Protein AF-W4VCW8-F1 (afdb_monomer_lite)

Foldseek 3Di:
DDDWDKAFDAPAQWIDIPNDIDGDPDHFHQDPNDTDDDPCVVLVSQQWDWDADPLFRDIDTGRPPDDPQDAPPQWGDQLNFTGGVPQNWDKHADPPDQWFGIKTKQFLVTPDSVSSLVSVLVRCVVQADPVQSVVVSVQSVQCPDLQDWRDKDKTAGPRQRWIKIWHICPDPNSRMTMITITDHPHDDD

Radius of gyration: 20.14 Å; chains: 1; bounding box: 46×34×55 Å

InterPro domains:
  IPR012854 Copper amine oxidase-like, N-terminal [PF07833] (2-61)
  IPR036582 Copper amine oxidase-like, N-terminal domain superfamily [G3DSA:3.30.457.10] (1-48)
  IPR036582 Copper amine oxidase-like, N-terminal domain superfamily [SSF55383] (2-55)

Structure (mmCIF, N/CA/C/O backbone):
data_AF-W4VCW8-F1
#
_entry.id   AF-W4VCW8-F1
#
loop_
_atom_site.group_PDB
_atom_site.id
_atom_site.type_symbol
_atom_site.label_atom_id
_atom_site.label_alt_id
_atom_site.label_comp_id
_atom_site.label_asym_id
_atom_site.label_entity_id
_atom_site.label_seq_id
_atom_site.pdbx_PDB_ins_code
_atom_site.Cartn_x
_atom_site.Cartn_y
_atom_site.Cartn_z
_atom_site.occupancy
_atom_site.B_iso_or_equiv
_atom_site.auth_seq_id
_atom_site.auth_comp_id
_atom_site.auth_asym_id
_atom_site.auth_atom_id
_atom_site.pdbx_PDB_model_num
ATOM 1 N N . MET A 1 1 ? -8.991 -18.033 -25.885 1.00 45.88 1 MET A N 1
ATOM 2 C CA . MET A 1 1 ? -8.117 -16.951 -25.380 1.00 45.88 1 MET A CA 1
ATOM 3 C C . MET A 1 1 ? -7.011 -16.782 -26.401 1.00 45.88 1 MET A C 1
ATOM 5 O O . MET A 1 1 ? -6.513 -17.804 -26.853 1.00 45.88 1 MET A O 1
ATOM 9 N N . ASN A 1 2 ? -6.689 -15.557 -26.819 1.00 70.25 2 ASN A N 1
ATOM 10 C CA . ASN A 1 2 ? -5.566 -15.345 -27.735 1.00 70.25 2 ASN A CA 1
ATOM 11 C C . ASN A 1 2 ? -4.261 -15.425 -26.939 1.00 70.25 2 ASN A C 1
ATOM 13 O O . ASN A 1 2 ? -4.163 -14.833 -25.866 1.00 70.25 2 ASN A O 1
ATOM 17 N N . GLU A 1 3 ? -3.296 -16.179 -27.451 1.00 86.00 3 GLU A N 1
ATOM 18 C CA . GLU A 1 3 ? -1.946 -16.250 -26.901 1.00 86.00 3 GLU A CA 1
ATOM 19 C C . GLU A 1 3 ? -1.201 -14.951 -27.240 1.00 86.00 3 GLU A C 1
ATOM 21 O O . GLU A 1 3 ? -1.175 -14.533 -28.398 1.00 86.00 3 GLU A O 1
ATOM 26 N N . THR A 1 4 ? -0.639 -14.288 -26.226 1.00 92.81 4 THR A N 1
ATOM 27 C CA . THR A 1 4 ? 0.221 -13.112 -26.412 1.00 92.81 4 THR A CA 1
ATOM 28 C C . THR A 1 4 ? 1.676 -13.550 -26.326 1.00 92.81 4 THR A C 1
ATOM 30 O O . THR A 1 4 ? 2.095 -14.093 -25.304 1.00 92.81 4 THR A O 1
ATOM 33 N N . THR A 1 5 ? 2.464 -13.257 -27.358 1.00 96.25 5 THR A N 1
ATOM 34 C CA . THR A 1 5 ? 3.897 -13.571 -27.408 1.00 96.25 5 THR A CA 1
ATOM 35 C C . THR A 1 5 ? 4.712 -12.285 -27.453 1.00 96.25 5 THR A C 1
ATOM 37 O O . THR A 1 5 ? 4.583 -11.496 -28.389 1.00 96.25 5 THR A O 1
ATOM 40 N N . LEU A 1 6 ? 5.578 -12.092 -26.458 1.00 96.81 6 LEU A N 1
ATOM 41 C CA . LEU A 1 6 ? 6.569 -11.019 -26.413 1.00 96.81 6 LEU A CA 1
ATOM 42 C C . LEU A 1 6 ? 7.971 -11.621 -26.566 1.00 96.81 6 LEU A C 1
ATOM 44 O O . LEU A 1 6 ? 8.365 -12.462 -25.759 1.00 96.81 6 LEU A O 1
ATOM 48 N N . VAL A 1 7 ? 8.734 -11.160 -27.557 1.00 97.38 7 VAL A N 1
ATOM 49 C CA . VAL A 1 7 ? 10.136 -11.551 -27.774 1.00 97.38 7 VAL A CA 1
ATOM 50 C C . VAL A 1 7 ? 11.026 -10.330 -27.585 1.00 97.38 7 VAL A C 1
ATOM 52 O O . VAL A 1 7 ? 10.922 -9.356 -28.328 1.00 97.38 7 VAL A O 1
ATOM 55 N N . LEU A 1 8 ? 11.911 -10.388 -26.591 1.00 97.56 8 LEU A N 1
ATOM 56 C CA . LEU A 1 8 ? 12.930 -9.372 -26.329 1.00 97.56 8 LEU A CA 1
ATOM 57 C C . LEU A 1 8 ? 14.302 -9.921 -26.726 1.00 97.56 8 LEU A C 1
ATOM 59 O O . LEU A 1 8 ? 14.626 -11.067 -26.412 1.00 97.56 8 LEU A O 1
ATOM 63 N N . PHE A 1 9 ? 15.129 -9.095 -27.362 1.00 97.00 9 PHE A N 1
ATOM 64 C CA . PHE A 1 9 ? 16.501 -9.458 -27.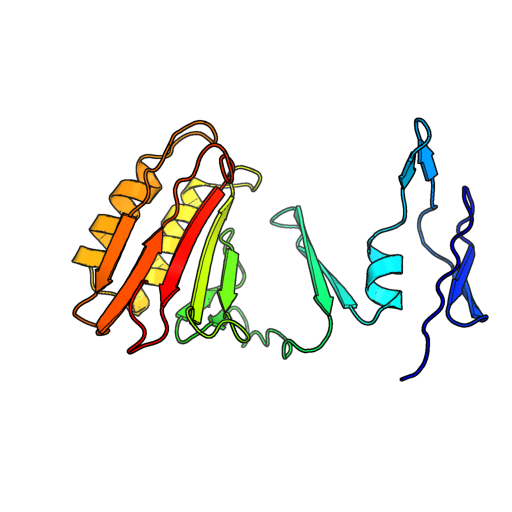709 1.00 97.00 9 PHE A CA 1
ATOM 65 C C . PHE A 1 9 ? 17.481 -8.756 -26.763 1.00 97.00 9 PHE A C 1
ATOM 67 O O . PHE A 1 9 ? 17.384 -7.550 -26.538 1.00 97.00 9 PHE A O 1
ATOM 74 N N . ILE A 1 10 ? 18.444 -9.501 -26.216 1.00 97.25 10 ILE A N 1
ATOM 75 C CA . ILE A 1 10 ? 19.492 -8.929 -25.361 1.00 97.25 10 ILE A CA 1
ATOM 76 C C . ILE A 1 10 ? 20.333 -7.932 -26.167 1.00 97.25 10 ILE A C 1
ATOM 78 O O . ILE A 1 10 ? 20.768 -8.246 -27.277 1.00 97.25 10 ILE A O 1
ATOM 82 N N . GLY A 1 11 ? 20.562 -6.742 -25.604 1.00 96.62 11 GLY A N 1
ATOM 83 C CA . GLY A 1 11 ? 21.387 -5.691 -26.209 1.00 96.62 11 GLY A CA 1
ATOM 84 C C . GLY A 1 11 ? 20.792 -5.055 -27.470 1.00 96.62 11 GLY A C 1
ATOM 85 O O . GLY A 1 11 ? 21.531 -4.521 -28.295 1.00 96.62 11 GLY A O 1
ATOM 86 N N . LYS A 1 12 ? 19.473 -5.167 -27.683 1.00 97.06 12 LYS A N 1
ATOM 87 C CA . LYS A 1 12 ? 18.774 -4.488 -28.782 1.00 97.06 12 LYS A CA 1
ATOM 88 C C . LYS A 1 12 ? 17.540 -3.768 -28.268 1.00 97.06 12 LYS A C 1
ATOM 90 O O . LYS A 1 12 ? 16.858 -4.273 -27.386 1.00 97.06 12 LYS A O 1
ATOM 95 N N . LYS A 1 13 ? 17.227 -2.631 -28.893 1.00 97.06 13 LYS A N 1
ATOM 96 C CA . LYS A 1 13 ? 15.983 -1.868 -28.687 1.00 97.06 13 LYS A CA 1
ATOM 97 C C . LYS A 1 13 ? 14.807 -2.354 -29.536 1.00 97.06 13 LYS A C 1
ATOM 99 O O . LYS A 1 13 ? 13.669 -1.969 -29.291 1.00 97.06 13 LYS A O 1
ATOM 104 N N . GLU A 1 14 ? 15.060 -3.195 -30.537 1.00 97.62 14 GLU A N 1
ATOM 105 C CA . GLU A 1 14 ? 13.992 -3.874 -31.275 1.00 97.62 14 GLU A CA 1
ATOM 106 C C . GLU A 1 14 ? 13.384 -4.981 -30.400 1.00 97.62 14 GLU A C 1
ATOM 108 O O . GLU A 1 14 ? 14.103 -5.654 -29.660 1.00 97.62 14 GLU A O 1
ATOM 113 N N . TYR A 1 15 ? 12.074 -5.186 -30.500 1.00 97.38 15 TYR A N 1
ATOM 114 C CA . TYR A 1 15 ? 11.374 -6.330 -29.917 1.00 97.38 15 TYR A CA 1
ATOM 115 C C . TYR A 1 15 ? 10.211 -6.768 -30.808 1.00 97.38 15 TYR A C 1
ATOM 117 O O . TYR A 1 15 ? 9.807 -6.028 -31.706 1.00 97.38 15 TYR A O 1
ATOM 125 N N . GLU A 1 16 ? 9.651 -7.949 -30.554 1.00 97.75 16 GLU A N 1
ATOM 126 C CA . GLU A 1 16 ? 8.468 -8.441 -31.265 1.00 97.75 16 GLU A CA 1
ATOM 127 C C . GLU A 1 16 ? 7.296 -8.645 -30.306 1.00 97.75 16 GLU A C 1
ATOM 129 O O . GLU A 1 16 ? 7.449 -9.240 -29.240 1.00 97.75 16 GLU A O 1
ATOM 134 N N . LEU A 1 17 ? 6.112 -8.171 -30.697 1.00 96.50 17 LEU A N 1
ATOM 135 C CA . LEU A 1 17 ? 4.850 -8.437 -30.010 1.00 96.50 17 LEU A CA 1
ATOM 136 C C . LEU A 1 17 ? 3.880 -9.074 -30.998 1.00 96.50 17 LEU A C 1
ATOM 138 O O . LEU A 1 17 ? 3.497 -8.438 -31.980 1.00 96.50 17 LEU A O 1
ATOM 142 N N . ASN A 1 18 ? 3.489 -10.322 -30.745 1.00 95.81 18 ASN A N 1
ATOM 143 C CA . ASN A 1 18 ? 2.634 -11.118 -31.632 1.00 95.81 18 ASN A CA 1
ATOM 144 C C . ASN A 1 18 ? 3.162 -11.133 -33.083 1.00 95.81 18 ASN A C 1
ATOM 146 O O . ASN A 1 18 ? 2.416 -10.910 -34.035 1.00 95.81 18 ASN A O 1
ATOM 150 N N . GLY A 1 19 ? 4.480 -11.317 -33.235 1.00 95.38 19 GLY A N 1
ATOM 151 C CA . GLY A 1 19 ? 5.183 -11.322 -34.524 1.00 95.38 19 GLY A CA 1
ATOM 152 C C . GLY A 1 19 ? 5.394 -9.942 -35.164 1.00 95.38 19 GLY A C 1
ATOM 153 O O . GLY A 1 19 ? 6.013 -9.852 -36.221 1.00 95.38 19 GLY A O 1
ATOM 154 N N . GLN A 1 20 ? 4.909 -8.855 -34.554 1.00 96.44 20 GLN A N 1
ATOM 155 C CA . GLN A 1 20 ? 5.124 -7.496 -35.057 1.00 96.44 20 GLN A CA 1
ATOM 156 C C . GLN A 1 20 ? 6.346 -6.850 -34.412 1.00 96.44 20 GLN A C 1
ATOM 158 O O . GLN A 1 20 ? 6.409 -6.715 -33.190 1.00 96.44 20 GLN A O 1
ATOM 163 N N . LYS A 1 21 ? 7.276 -6.375 -35.244 1.00 97.31 21 LYS A N 1
ATOM 164 C CA . LYS A 1 21 ? 8.462 -5.634 -34.805 1.00 97.31 21 LYS A CA 1
ATOM 165 C C . LYS A 1 21 ? 8.102 -4.248 -34.275 1.00 97.31 21 LYS A C 1
ATOM 167 O O . LYS A 1 21 ? 7.349 -3.504 -34.903 1.00 97.31 21 LYS A O 1
ATOM 172 N N . LYS A 1 22 ? 8.676 -3.892 -33.129 1.00 97.06 22 LYS A N 1
ATOM 173 C CA . LYS A 1 22 ? 8.491 -2.621 -32.420 1.00 97.06 22 LYS A CA 1
ATOM 174 C C . LYS A 1 22 ? 9.817 -2.146 -31.817 1.00 97.06 22 LYS A C 1
ATOM 176 O O . LYS A 1 22 ? 10.806 -2.873 -31.819 1.00 97.06 22 LYS A O 1
ATOM 181 N N . GLN A 1 23 ? 9.834 -0.911 -31.320 1.00 97.31 23 GLN A N 1
ATOM 182 C CA . GLN A 1 23 ? 11.004 -0.288 -30.694 1.00 97.31 23 GLN A CA 1
ATOM 183 C C . GLN A 1 23 ? 10.709 0.089 -29.242 1.00 97.31 23 GLN A C 1
ATOM 185 O O . GLN A 1 23 ? 9.624 0.590 -28.935 1.00 97.31 23 GLN A O 1
ATOM 190 N N . MET A 1 24 ? 11.684 -0.145 -28.368 1.00 96.31 24 MET A N 1
ATOM 191 C CA . MET A 1 24 ? 11.709 0.320 -26.983 1.00 96.31 24 MET A CA 1
ATOM 192 C C . MET A 1 24 ? 12.774 1.403 -26.777 1.00 96.31 24 MET A C 1
ATOM 194 O O . MET A 1 24 ? 13.706 1.548 -27.565 1.00 96.31 24 MET A O 1
ATOM 198 N N . ASP A 1 25 ? 12.627 2.206 -25.728 1.00 95.56 25 ASP A N 1
ATOM 199 C CA . ASP A 1 25 ? 13.564 3.283 -25.388 1.00 95.56 25 ASP A CA 1
ATOM 200 C C . ASP A 1 25 ? 14.830 2.779 -24.667 1.00 95.56 25 ASP A C 1
ATOM 202 O O . ASP A 1 25 ? 15.868 3.453 -24.676 1.00 95.56 25 ASP A O 1
ATOM 206 N N . THR A 1 26 ? 14.775 1.559 -24.137 1.00 96.00 26 THR A N 1
ATOM 207 C CA . THR A 1 26 ? 15.836 0.870 -23.397 1.00 96.00 26 THR A CA 1
ATOM 208 C C . THR A 1 26 ? 16.077 -0.543 -23.946 1.00 96.00 26 THR A C 1
ATOM 210 O O . THR A 1 26 ? 15.423 -0.962 -24.893 1.00 96.00 26 THR A O 1
ATOM 213 N N . GLU A 1 27 ? 17.031 -1.280 -23.382 1.00 96.75 27 GLU A N 1
ATOM 214 C CA . GLU A 1 27 ? 17.430 -2.617 -23.837 1.00 96.75 27 GLU A CA 1
ATOM 215 C C . GLU A 1 27 ? 17.223 -3.664 -22.742 1.00 96.75 27 GLU A C 1
ATOM 217 O O . GLU A 1 27 ? 17.303 -3.361 -21.550 1.00 96.75 27 GLU A O 1
ATOM 222 N N . ALA A 1 28 ? 16.981 -4.915 -23.139 1.00 97.06 28 ALA A N 1
ATOM 223 C CA . ALA A 1 28 ? 17.132 -6.038 -22.222 1.00 97.06 28 ALA A CA 1
ATOM 224 C C . ALA A 1 28 ? 18.627 -6.330 -22.017 1.00 97.06 28 ALA A C 1
ATOM 226 O O . ALA A 1 28 ? 19.395 -6.366 -22.981 1.00 97.06 28 ALA A O 1
ATOM 227 N N . LEU A 1 29 ? 19.041 -6.547 -20.770 1.00 97.25 29 LEU A N 1
ATOM 228 C CA . LEU A 1 29 ? 20.450 -6.656 -20.383 1.00 97.25 29 LEU A CA 1
ATOM 229 C C . LEU A 1 29 ? 20.748 -8.014 -19.753 1.00 97.25 29 LEU A C 1
ATOM 231 O O . LEU A 1 29 ? 19.908 -8.578 -19.057 1.00 97.25 29 LEU A O 1
ATOM 235 N N . LEU A 1 30 ? 21.970 -8.507 -19.942 1.00 96.88 30 LEU A N 1
ATOM 236 C CA . LEU A 1 30 ? 22.504 -9.659 -19.222 1.00 96.88 30 LEU A CA 1
ATOM 237 C C . LEU A 1 30 ? 23.579 -9.164 -18.251 1.00 96.88 30 LEU A C 1
ATOM 239 O O . LEU A 1 30 ? 24.652 -8.745 -18.678 1.00 96.88 30 LEU A O 1
ATOM 243 N N . ILE A 1 31 ? 23.287 -9.197 -16.952 1.00 94.88 31 ILE A N 1
ATOM 244 C CA . ILE A 1 31 ? 24.193 -8.732 -15.894 1.00 94.88 31 ILE A CA 1
ATOM 245 C C . ILE A 1 31 ? 24.378 -9.880 -14.910 1.00 94.88 31 ILE A C 1
ATOM 247 O O . ILE A 1 31 ? 23.398 -10.398 -14.379 1.00 94.88 31 ILE A O 1
ATOM 251 N N . GLU A 1 32 ? 25.627 -10.300 -14.696 1.00 95.44 32 GLU A N 1
ATOM 252 C CA . GLU A 1 32 ? 25.982 -11.369 -13.746 1.00 95.44 32 GLU A CA 1
ATOM 253 C C . GLU A 1 32 ? 25.158 -12.660 -13.944 1.00 95.44 32 GLU A C 1
ATOM 255 O O . GLU A 1 32 ? 24.686 -13.288 -12.998 1.00 95.44 32 GLU A O 1
ATOM 260 N N . GLY A 1 33 ? 24.926 -13.041 -15.205 1.00 95.38 33 GLY A N 1
ATOM 261 C CA . GLY A 1 33 ? 24.145 -14.233 -15.557 1.00 95.38 33 GLY A CA 1
ATOM 262 C C . GLY A 1 33 ? 22.629 -14.093 -15.368 1.00 95.38 33 GLY A C 1
ATOM 263 O O . GLY A 1 33 ? 21.900 -15.061 -15.573 1.00 95.38 33 GLY A O 1
ATOM 264 N N . ARG A 1 34 ? 22.129 -12.904 -15.011 1.00 96.31 34 ARG A N 1
ATOM 265 C CA . ARG A 1 34 ? 20.697 -12.604 -14.893 1.00 96.31 34 ARG A CA 1
ATOM 266 C C . ARG A 1 34 ? 20.235 -11.725 -16.041 1.00 96.31 34 ARG A C 1
ATOM 268 O O . ARG A 1 34 ? 20.881 -10.736 -16.382 1.00 96.31 34 ARG A O 1
ATOM 275 N N . THR A 1 35 ? 19.090 -12.078 -16.614 1.00 95.94 35 THR A N 1
ATOM 276 C CA . THR A 1 35 ? 18.445 -11.255 -17.637 1.00 95.94 35 THR A CA 1
ATOM 277 C C . THR A 1 35 ? 17.557 -10.210 -16.971 1.00 95.94 35 THR A C 1
ATOM 279 O O . THR A 1 35 ? 16.636 -10.550 -16.232 1.00 95.94 35 THR A O 1
ATOM 282 N N . PHE A 1 36 ? 17.826 -8.942 -17.254 1.00 96.44 36 PHE A N 1
ATOM 283 C CA . PHE A 1 36 ? 17.028 -7.798 -16.845 1.00 96.44 36 PHE A CA 1
ATOM 284 C C . PHE A 1 36 ? 16.192 -7.351 -18.034 1.00 96.44 36 PHE A C 1
ATOM 286 O O . PHE A 1 36 ? 16.727 -6.987 -19.081 1.00 96.44 36 PHE A O 1
ATOM 293 N N . VAL A 1 37 ? 14.874 -7.390 -17.872 1.00 96.62 37 VAL A N 1
ATOM 294 C CA . VAL A 1 37 ? 13.925 -7.015 -18.921 1.00 96.62 37 VAL A CA 1
ATOM 295 C C . VAL A 1 37 ? 13.308 -5.645 -18.629 1.00 96.62 37 VAL A C 1
ATOM 297 O O . VAL A 1 37 ? 13.046 -5.329 -17.464 1.00 96.62 37 VAL A O 1
ATOM 300 N N . PRO A 1 38 ? 13.030 -4.825 -19.655 1.00 95.81 38 PRO A N 1
ATOM 301 C CA . PRO A 1 38 ? 12.346 -3.548 -19.483 1.00 95.81 38 PRO A CA 1
ATOM 302 C C . PRO A 1 38 ? 10.920 -3.731 -18.951 1.00 95.81 38 PRO A C 1
ATOM 304 O O . PRO A 1 38 ? 9.996 -4.059 -19.696 1.00 95.81 38 PRO A O 1
ATOM 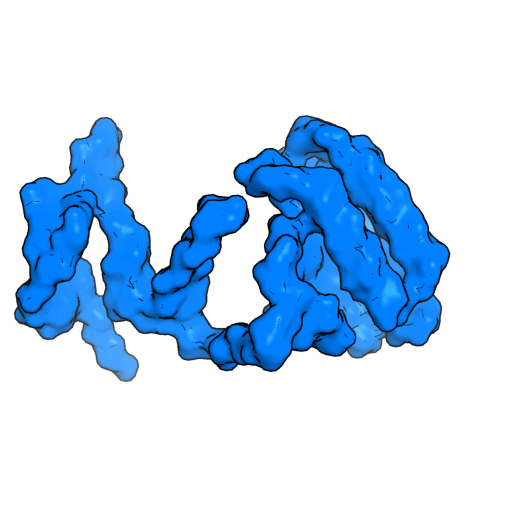307 N N . ALA A 1 39 ? 10.736 -3.500 -17.649 1.00 94.94 39 ALA A N 1
ATOM 308 C CA . ALA A 1 39 ? 9.497 -3.819 -16.937 1.00 94.94 39 ALA A CA 1
ATOM 309 C C . ALA A 1 39 ? 8.235 -3.216 -17.582 1.00 94.94 39 ALA A C 1
ATOM 311 O O . ALA A 1 39 ? 7.210 -3.890 -17.646 1.00 94.94 39 ALA A O 1
ATOM 312 N N . ARG A 1 40 ? 8.316 -1.981 -18.107 1.00 95.12 40 ARG A N 1
ATOM 313 C CA . ARG A 1 40 ? 7.193 -1.318 -18.790 1.00 95.12 40 ARG A CA 1
ATOM 314 C C . ARG A 1 40 ? 6.707 -2.114 -19.998 1.00 95.12 40 ARG A C 1
ATOM 316 O O . ARG A 1 40 ? 5.528 -2.423 -20.082 1.00 95.12 40 ARG A O 1
ATOM 323 N N . TYR A 1 41 ? 7.621 -2.458 -20.903 1.00 95.44 41 TYR A N 1
ATOM 324 C CA . TYR A 1 41 ? 7.292 -3.138 -22.156 1.00 95.44 41 TYR A CA 1
ATOM 325 C C . TYR A 1 41 ? 6.758 -4.544 -21.915 1.00 95.44 41 TYR A C 1
ATOM 327 O O . TYR A 1 41 ? 5.824 -4.965 -22.590 1.00 95.44 41 TYR A O 1
ATOM 335 N N . VAL A 1 42 ? 7.304 -5.241 -20.915 1.00 95.50 42 VAL A N 1
ATOM 336 C CA . VAL A 1 42 ? 6.756 -6.525 -20.472 1.00 95.50 42 VAL A CA 1
ATOM 337 C C . VAL A 1 42 ? 5.330 -6.338 -19.964 1.00 95.50 42 VAL A C 1
ATOM 339 O O . VAL A 1 42 ? 4.424 -7.009 -20.440 1.00 95.50 42 VAL A O 1
ATOM 342 N N . ALA A 1 43 ? 5.101 -5.405 -19.042 1.00 94.38 43 ALA A N 1
ATOM 343 C CA . ALA A 1 43 ? 3.783 -5.200 -18.456 1.00 94.38 43 ALA A CA 1
ATOM 344 C C . ALA A 1 43 ? 2.724 -4.780 -19.495 1.00 94.38 43 ALA A C 1
ATOM 346 O O . ALA A 1 43 ? 1.643 -5.368 -19.550 1.00 94.38 43 ALA A O 1
ATOM 347 N N . GLU A 1 44 ? 3.039 -3.804 -20.348 1.00 92.56 44 GLU A N 1
ATOM 348 C CA . GLU A 1 44 ? 2.125 -3.300 -21.381 1.00 92.56 44 GLU A CA 1
ATOM 349 C C . GLU A 1 44 ? 1.807 -4.353 -22.449 1.00 92.56 44 GLU A C 1
ATOM 351 O O . GLU A 1 44 ? 0.660 -4.447 -22.891 1.00 92.56 44 GLU A O 1
ATOM 356 N N . ALA A 1 45 ? 2.776 -5.202 -22.816 1.00 93.69 45 ALA A N 1
ATOM 357 C CA . ALA A 1 45 ? 2.545 -6.313 -23.739 1.00 93.69 45 ALA A CA 1
ATOM 358 C C . ALA A 1 45 ? 1.439 -7.258 -23.248 1.00 93.69 45 ALA A C 1
ATOM 360 O O . ALA A 1 45 ? 0.658 -7.758 -24.055 1.00 93.69 45 ALA A O 1
ATOM 361 N N . PHE A 1 46 ? 1.331 -7.458 -21.932 1.00 92.31 46 PHE A N 1
ATOM 362 C CA . PHE A 1 46 ? 0.327 -8.324 -21.309 1.00 92.31 46 PHE A CA 1
ATOM 363 C C . PHE A 1 46 ? -0.905 -7.562 -20.792 1.00 92.31 46 PHE A C 1
ATOM 365 O O . PHE A 1 46 ? -1.646 -8.068 -19.949 1.00 92.31 46 PHE A O 1
ATOM 372 N N . GLY A 1 47 ? -1.163 -6.361 -21.321 1.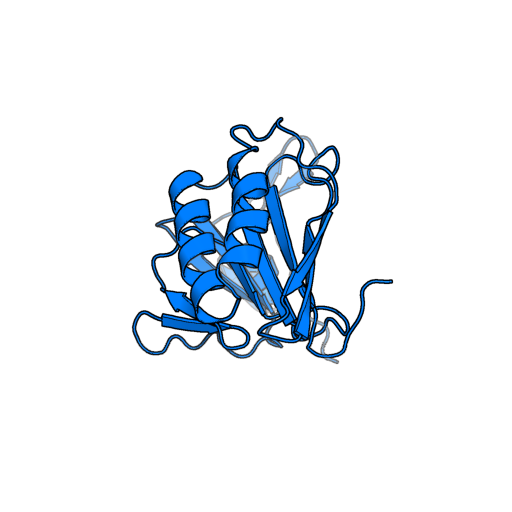00 87.69 47 GLY A N 1
ATOM 373 C CA . GLY A 1 47 ? -2.404 -5.620 -21.075 1.00 87.69 47 GLY A CA 1
ATOM 374 C C . GLY A 1 47 ? -2.421 -4.801 -19.785 1.00 87.69 47 GLY A C 1
ATOM 375 O O . GLY A 1 47 ? -3.499 -4.410 -19.329 1.00 87.69 47 GLY A O 1
ATOM 376 N N . ALA A 1 48 ? -1.256 -4.537 -19.188 1.00 90.50 48 ALA A N 1
ATOM 377 C CA . ALA A 1 48 ? -1.149 -3.564 -18.112 1.00 90.50 48 ALA A CA 1
ATOM 378 C C . ALA A 1 48 ? -1.001 -2.131 -18.643 1.00 90.50 48 ALA A C 1
ATOM 380 O O . ALA A 1 48 ? -0.444 -1.898 -19.710 1.00 90.50 48 ALA A O 1
ATOM 381 N N . THR A 1 49 ? -1.455 -1.155 -17.865 1.00 87.56 49 THR A N 1
ATOM 382 C CA . THR A 1 49 ? -1.095 0.255 -18.028 1.00 87.56 49 THR A CA 1
ATOM 383 C C . THR A 1 49 ? 0.020 0.584 -17.051 1.00 87.56 49 THR A C 1
ATOM 385 O O . THR A 1 49 ? -0.064 0.225 -15.875 1.00 87.56 49 THR A O 1
ATOM 388 N N . VAL A 1 50 ? 1.060 1.271 -17.522 1.00 87.94 50 VAL A N 1
ATOM 389 C CA . VAL A 1 50 ? 2.194 1.681 -16.690 1.00 87.94 50 VAL A CA 1
ATOM 390 C C . VAL A 1 50 ? 2.220 3.198 -16.577 1.00 87.94 50 VAL A C 1
ATOM 392 O O . VAL A 1 50 ? 2.308 3.905 -17.579 1.00 87.94 50 VAL A O 1
ATOM 395 N N . SER A 1 51 ? 2.174 3.717 -15.351 1.00 87.00 51 SER A N 1
ATOM 396 C CA . SER A 1 51 ? 2.285 5.152 -15.084 1.00 87.00 51 SER A CA 1
ATOM 397 C C . SER A 1 51 ? 3.392 5.454 -14.078 1.00 87.00 51 SER A C 1
ATOM 399 O O . SER A 1 51 ? 3.754 4.631 -13.236 1.00 87.00 51 SER A O 1
ATOM 401 N N . TRP A 1 52 ? 3.974 6.644 -14.196 1.00 83.88 52 TRP A N 1
ATOM 402 C CA . TRP A 1 52 ? 5.030 7.123 -13.312 1.00 83.88 52 TRP A CA 1
ATOM 403 C C . TRP A 1 52 ? 4.508 8.264 -12.450 1.00 83.88 52 TRP A C 1
ATOM 405 O O . TRP A 1 52 ? 3.973 9.241 -12.974 1.00 83.88 52 TRP A O 1
ATOM 415 N N . ARG A 1 53 ? 4.710 8.159 -11.135 1.00 72.81 53 ARG A N 1
ATOM 416 C CA . ARG A 1 53 ? 4.512 9.259 -10.191 1.00 72.81 53 ARG A CA 1
ATOM 417 C C . ARG A 1 53 ? 5.853 9.785 -9.731 1.00 72.81 53 ARG A C 1
ATOM 419 O O . ARG A 1 53 ? 6.509 9.182 -8.878 1.00 72.81 53 ARG A O 1
ATOM 426 N N . ALA A 1 54 ? 6.256 10.902 -10.327 1.00 73.12 54 ALA A N 1
ATOM 427 C CA . ALA A 1 54 ? 7.551 11.525 -10.094 1.00 73.12 54 ALA A CA 1
ATOM 428 C C . ALA A 1 54 ? 7.705 12.005 -8.652 1.00 73.12 54 ALA A C 1
ATOM 430 O O . ALA A 1 54 ? 8.788 11.892 -8.077 1.00 73.12 54 ALA A O 1
ATOM 431 N N . GLU A 1 55 ? 6.612 12.476 -8.051 1.00 60.94 55 GLU A N 1
ATOM 432 C CA . GLU A 1 55 ? 6.591 13.038 -6.707 1.00 60.94 55 GLU A CA 1
ATOM 433 C C . GLU A 1 55 ? 7.088 11.994 -5.710 1.00 60.94 55 GLU A C 1
ATOM 435 O O . GLU A 1 55 ? 8.004 12.262 -4.935 1.00 60.94 55 GLU A O 1
ATOM 440 N N . ILE A 1 56 ? 6.531 10.788 -5.774 1.00 64.88 56 ILE A N 1
ATOM 441 C CA . ILE A 1 56 ? 6.820 9.671 -4.864 1.00 64.88 56 ILE A CA 1
ATOM 442 C C . ILE A 1 56 ? 7.760 8.629 -5.466 1.00 64.88 56 ILE A C 1
ATOM 444 O O . ILE A 1 56 ? 7.916 7.544 -4.908 1.00 64.88 56 ILE A O 1
ATOM 448 N N . ARG A 1 57 ? 8.364 8.934 -6.618 1.00 74.38 57 ARG A N 1
ATOM 449 C CA . ARG A 1 57 ? 9.260 8.044 -7.366 1.00 74.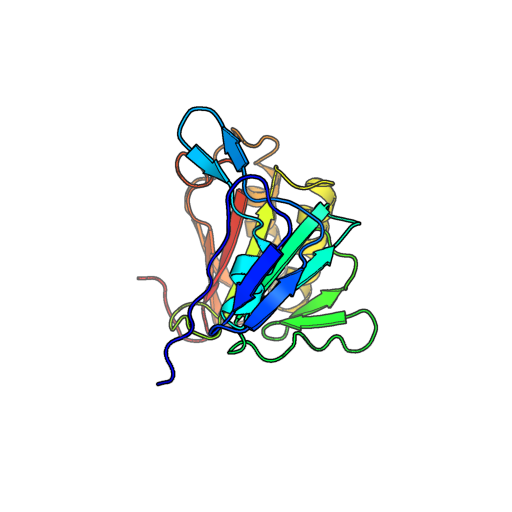38 57 ARG A CA 1
ATOM 450 C C . ARG A 1 57 ? 8.718 6.615 -7.505 1.00 74.38 57 ARG A C 1
ATOM 452 O O . ARG A 1 57 ? 9.439 5.644 -7.290 1.00 74.38 57 ARG A O 1
ATOM 459 N N . THR A 1 58 ? 7.431 6.489 -7.824 1.00 75.12 58 THR A N 1
ATOM 460 C CA . THR A 1 58 ? 6.724 5.201 -7.855 1.00 75.12 58 THR A CA 1
ATOM 461 C C . THR A 1 58 ? 6.202 4.902 -9.255 1.00 75.12 58 THR A C 1
ATOM 463 O O . THR A 1 58 ? 5.550 5.739 -9.879 1.00 75.12 58 THR A O 1
ATOM 466 N N . VAL A 1 59 ? 6.468 3.685 -9.732 1.00 84.25 59 VAL A N 1
ATOM 467 C CA . VAL A 1 59 ? 5.843 3.123 -10.934 1.00 84.25 59 VAL A CA 1
ATOM 468 C C . VAL A 1 59 ? 4.571 2.388 -10.516 1.00 84.25 59 VAL A C 1
ATOM 470 O O . VAL A 1 59 ? 4.615 1.542 -9.625 1.00 84.25 59 VAL A O 1
ATOM 473 N N . TYR A 1 60 ? 3.455 2.698 -11.167 1.00 80.75 60 TYR A N 1
ATOM 474 C CA . TYR A 1 60 ? 2.196 1.968 -11.044 1.00 80.75 60 TYR A CA 1
ATOM 475 C C . TYR A 1 60 ? 2.014 1.096 -12.281 1.00 80.75 60 TYR A C 1
ATOM 477 O O . TYR A 1 60 ? 2.189 1.581 -13.397 1.00 80.75 60 TYR A O 1
ATOM 485 N N . ILE A 1 61 ? 1.683 -0.178 -12.076 1.00 88.75 61 ILE A N 1
ATOM 486 C CA . ILE A 1 61 ? 1.413 -1.153 -13.135 1.00 88.75 61 ILE A CA 1
ATOM 487 C C . ILE A 1 61 ? 0.040 -1.764 -12.857 1.00 88.75 61 ILE A C 1
ATOM 489 O O . ILE A 1 61 ? -0.158 -2.359 -11.800 1.00 88.75 61 ILE A O 1
ATOM 493 N N . GLU A 1 62 ? -0.898 -1.614 -13.789 1.00 82.44 62 GLU A N 1
ATOM 494 C CA . GLU A 1 62 ? -2.308 -1.968 -13.589 1.00 82.44 62 GLU A CA 1
ATOM 495 C C . GLU A 1 62 ? -2.831 -2.807 -14.760 1.00 82.44 62 GLU A C 1
ATOM 497 O O . GLU A 1 62 ? -2.978 -2.293 -15.865 1.00 82.44 62 GLU A O 1
ATOM 502 N N . THR A 1 63 ? -3.130 -4.092 -14.554 1.00 78.69 63 THR A N 1
ATOM 503 C CA . THR A 1 63 ? -3.829 -4.924 -15.549 1.00 78.69 63 THR A CA 1
ATOM 504 C C . THR A 1 63 ? -5.321 -4.618 -15.494 1.00 78.69 63 THR A C 1
ATOM 506 O O . THR A 1 63 ? -5.916 -4.591 -14.417 1.00 78.69 63 THR A O 1
ATOM 509 N N . VAL A 1 64 ? -5.955 -4.331 -16.634 1.00 63.62 64 VAL A N 1
ATOM 510 C CA . VAL A 1 64 ? -7.358 -3.885 -16.645 1.00 63.62 64 VAL A CA 1
ATOM 511 C C . VAL A 1 64 ? -8.311 -5.031 -16.259 1.00 63.62 64 VAL A C 1
ATOM 513 O O . VAL A 1 64 ? -8.842 -5.744 -17.103 1.00 63.62 64 VAL A O 1
ATOM 516 N N . LYS A 1 65 ? -8.538 -5.176 -14.952 1.00 53.72 65 LYS A N 1
ATOM 517 C CA . LYS A 1 65 ? -9.818 -5.501 -14.287 1.00 53.72 65 LYS A CA 1
ATOM 518 C C . LYS A 1 65 ? -10.091 -4.578 -13.093 1.00 53.72 65 LYS A C 1
ATOM 520 O O . LYS A 1 65 ? -11.124 -4.671 -12.436 1.00 53.72 65 LYS A O 1
ATOM 525 N N . THR A 1 66 ? -9.205 -3.628 -12.844 1.00 44.62 66 THR A N 1
ATOM 526 C CA . THR A 1 66 ? -9.451 -2.464 -12.006 1.00 44.62 66 THR A CA 1
ATOM 527 C C . THR A 1 66 ? -10.021 -1.388 -12.916 1.00 44.62 66 THR A C 1
ATOM 529 O O . THR A 1 66 ? -9.368 -0.953 -13.861 1.00 44.62 66 THR A O 1
ATOM 532 N N . GLY A 1 67 ? -11.271 -0.980 -12.679 1.00 46.56 67 GLY A N 1
ATOM 533 C CA . GLY A 1 67 ? -11.779 0.250 -13.286 1.00 46.56 67 GLY A CA 1
ATOM 534 C C . GLY A 1 67 ? -10.760 1.355 -13.028 1.00 46.56 67 GLY A C 1
ATOM 535 O O . GLY A 1 67 ? -10.198 1.385 -11.929 1.00 46.56 67 GLY A O 1
ATOM 536 N N . LYS A 1 68 ? -10.485 2.182 -14.046 1.00 44.69 68 LYS A N 1
ATOM 537 C CA . LYS A 1 68 ? -9.629 3.366 -13.930 1.00 44.69 68 LYS A CA 1
ATOM 538 C C . LYS A 1 68 ? -9.853 3.984 -12.553 1.00 44.69 68 LYS A C 1
ATOM 540 O O . LYS A 1 68 ? -11.002 4.153 -12.143 1.00 44.69 68 LYS A O 1
ATOM 545 N N . VAL A 1 69 ? -8.780 4.267 -11.821 1.00 53.44 69 VAL A N 1
ATOM 546 C CA . VAL A 1 69 ? -8.897 5.122 -10.644 1.00 53.44 69 VAL A CA 1
ATOM 547 C C . VAL A 1 69 ? -9.253 6.504 -11.182 1.00 53.44 69 VAL A C 1
ATOM 549 O O . VAL A 1 69 ? -8.381 7.289 -11.545 1.00 53.44 69 VAL A O 1
ATOM 552 N N . GLU A 1 70 ? -10.547 6.736 -11.367 1.00 50.34 70 GLU A N 1
ATOM 553 C CA . GLU A 1 70 ? -11.079 8.007 -11.818 1.00 50.34 70 GLU A CA 1
ATOM 554 C C . GLU A 1 70 ? -10.924 8.972 -10.653 1.00 50.34 70 GLU A C 1
ATOM 556 O O . GLU A 1 70 ? -11.519 8.811 -9.588 1.00 50.34 70 GLU A O 1
ATOM 561 N N . TYR A 1 71 ? -10.014 9.920 -10.837 1.00 53.16 71 TYR A N 1
ATOM 562 C CA . TYR A 1 71 ? -9.918 11.069 -9.965 1.00 53.16 71 TYR A CA 1
ATOM 563 C C . TYR A 1 71 ? -10.997 12.058 -10.400 1.00 53.16 71 TYR A C 1
ATOM 565 O O . TYR A 1 71 ? -11.043 12.433 -11.574 1.00 53.16 71 TYR A O 1
ATOM 573 N N . ASP A 1 72 ? -11.833 12.486 -9.461 1.00 61.03 72 ASP A N 1
ATOM 574 C CA . ASP A 1 72 ? -12.672 13.666 -9.634 1.00 61.03 72 ASP A CA 1
ATOM 575 C C . ASP A 1 72 ? -11.841 14.883 -9.204 1.00 61.03 72 ASP A C 1
ATOM 577 O O . ASP A 1 72 ? -11.670 15.176 -8.015 1.00 61.03 72 ASP A O 1
ATOM 581 N N . GLY A 1 73 ? -11.178 15.503 -10.183 1.00 78.06 73 GLY A N 1
ATOM 582 C CA . GLY A 1 73 ? -10.208 16.571 -9.949 1.00 78.06 73 GLY A CA 1
ATOM 583 C C . GLY A 1 73 ? -8.991 16.106 -9.137 1.00 78.06 73 GLY A C 1
ATOM 584 O O . GLY A 1 73 ? -8.180 15.302 -9.607 1.00 78.06 73 GLY A O 1
ATOM 585 N N . ASP A 1 74 ? -8.851 16.637 -7.920 1.00 84.69 74 ASP A N 1
ATOM 586 C CA . ASP A 1 74 ? -7.706 16.404 -7.027 1.00 84.69 74 ASP A CA 1
ATOM 587 C C . ASP A 1 74 ? -7.937 15.292 -5.996 1.00 84.69 74 ASP A C 1
ATOM 589 O O . ASP A 1 74 ? -7.087 15.052 -5.137 1.00 84.69 74 ASP A O 1
ATOM 593 N N . THR A 1 75 ? -9.059 14.575 -6.073 1.00 86.75 75 THR A N 1
ATOM 594 C CA . THR A 1 75 ? -9.378 13.487 -5.141 1.00 86.75 75 THR A CA 1
ATOM 595 C C . THR A 1 75 ? -9.881 12.247 -5.864 1.00 86.75 75 THR A C 1
ATOM 597 O O . THR A 1 75 ? -10.233 12.283 -7.039 1.00 86.75 75 THR A O 1
ATOM 600 N N . ARG A 1 76 ? -9.887 11.123 -5.156 1.00 88.19 76 ARG A N 1
ATOM 601 C CA . ARG A 1 76 ? -10.555 9.887 -5.565 1.00 88.19 76 ARG A CA 1
ATOM 602 C C . ARG A 1 76 ? -11.241 9.262 -4.360 1.00 88.19 76 ARG A C 1
ATOM 604 O O . ARG A 1 76 ? -10.757 9.405 -3.238 1.00 88.19 76 ARG A O 1
ATOM 611 N N . GLU A 1 77 ? -12.303 8.508 -4.595 1.00 89.94 77 GLU A N 1
ATOM 612 C CA . GLU A 1 77 ? -12.939 7.717 -3.546 1.00 89.94 77 GLU A CA 1
ATOM 613 C C . GLU A 1 77 ? -12.365 6.291 -3.507 1.00 89.94 77 GLU A C 1
ATOM 615 O O . GLU A 1 77 ? -12.174 5.642 -4.539 1.00 89.94 77 GLU A O 1
ATOM 620 N N . VAL A 1 78 ? -12.088 5.779 -2.307 1.00 89.81 78 VAL A N 1
ATOM 621 C CA . VAL A 1 78 ? -11.655 4.398 -2.074 1.00 89.81 78 VAL A CA 1
ATOM 622 C C . VAL A 1 78 ? -12.449 3.815 -0.918 1.00 89.81 78 VAL A C 1
ATOM 624 O O . VAL A 1 78 ? -12.188 4.146 0.233 1.00 89.81 78 VAL A O 1
ATOM 627 N N . ALA A 1 79 ? -13.413 2.940 -1.220 1.00 90.25 79 ALA A N 1
ATOM 628 C CA . ALA A 1 79 ? -14.312 2.361 -0.220 1.00 90.25 79 ALA A CA 1
ATOM 629 C C . ALA A 1 79 ? -14.908 3.451 0.699 1.00 90.25 79 ALA A C 1
ATOM 631 O O . ALA A 1 79 ? -14.761 3.381 1.911 1.00 90.25 79 ALA A O 1
ATOM 632 N N . GLY A 1 80 ? -15.486 4.524 0.152 1.00 89.94 80 GLY A N 1
ATOM 633 C CA . GLY A 1 80 ? -16.038 5.625 0.950 1.00 89.94 80 GLY A CA 1
ATOM 634 C C . GLY A 1 80 ? -15.022 6.554 1.632 1.00 89.94 80 GLY A C 1
ATOM 635 O O . GLY A 1 80 ? -15.441 7.490 2.308 1.00 89.94 80 GLY A O 1
ATOM 636 N N . PHE A 1 81 ? -13.711 6.332 1.494 1.00 94.00 81 PHE A N 1
ATOM 637 C CA . PHE A 1 81 ? -12.690 7.301 1.906 1.00 94.00 81 PHE A CA 1
ATOM 638 C C . PHE A 1 81 ? -12.361 8.255 0.763 1.00 94.00 81 PHE A C 1
ATOM 640 O O . PHE A 1 81 ? -12.095 7.809 -0.353 1.00 94.00 81 PHE A O 1
ATOM 647 N N . ILE A 1 82 ? -12.289 9.552 1.054 1.00 92.81 82 ILE A N 1
ATOM 648 C CA . ILE A 1 82 ? -11.813 10.561 0.110 1.00 92.81 82 ILE A CA 1
ATOM 649 C C . ILE A 1 82 ? -10.298 10.667 0.237 1.00 92.81 82 ILE A C 1
ATOM 651 O O . ILE A 1 82 ? -9.757 11.061 1.274 1.00 92.81 82 ILE A O 1
ATOM 655 N N . VAL A 1 83 ? -9.612 10.301 -0.840 1.00 91.69 83 VAL A N 1
ATOM 656 C CA . VAL A 1 83 ? -8.158 10.220 -0.922 1.00 91.69 83 VAL A CA 1
ATOM 657 C C . VAL A 1 83 ? -7.639 11.322 -1.850 1.00 91.69 83 VAL A C 1
ATOM 659 O O . VAL A 1 83 ? -7.879 11.252 -3.060 1.00 91.69 83 VAL A O 1
ATOM 662 N N . PRO A 1 84 ? -6.907 12.322 -1.326 1.00 88.50 84 PRO A N 1
ATOM 663 C CA . PRO A 1 84 ? -6.285 13.351 -2.150 1.00 88.50 84 PRO A CA 1
ATOM 664 C C . PRO A 1 84 ? -5.228 12.783 -3.104 1.00 88.50 84 PRO A C 1
ATOM 666 O O . PRO A 1 84 ? -4.622 11.733 -2.871 1.00 88.50 84 PRO A O 1
ATOM 669 N N . LYS A 1 85 ? -4.994 13.483 -4.210 1.00 81.38 85 LYS A N 1
ATOM 670 C CA . LYS A 1 85 ? -4.031 13.095 -5.245 1.00 81.38 85 LYS A CA 1
ATOM 671 C C . LYS A 1 85 ? -2.576 13.297 -4.815 1.00 81.38 85 LYS A C 1
ATOM 673 O O . LYS A 1 85 ? -1.708 12.603 -5.351 1.00 81.38 85 LYS A O 1
ATOM 678 N N . ASP A 1 86 ? -2.326 14.210 -3.880 1.00 81.56 86 ASP A N 1
ATOM 679 C CA . ASP A 1 86 ? -1.018 14.638 -3.365 1.00 81.56 86 ASP A CA 1
ATOM 680 C C . ASP A 1 86 ? -0.599 13.927 -2.058 1.00 81.56 86 ASP A C 1
ATOM 682 O O . ASP A 1 86 ? 0.284 14.393 -1.327 1.00 81.56 86 ASP A O 1
ATOM 686 N N . ILE A 1 87 ? -1.204 12.776 -1.746 1.00 85.00 87 ILE A N 1
ATOM 687 C CA . ILE A 1 87 ? -0.784 11.960 -0.601 1.00 85.00 87 ILE A CA 1
ATOM 688 C C . ILE A 1 87 ? 0.453 11.117 -0.925 1.00 85.00 87 ILE A C 1
ATOM 690 O O . ILE A 1 87 ? 0.599 10.593 -2.032 1.00 85.00 87 ILE A O 1
ATOM 694 N N . ASP A 1 88 ? 1.317 10.930 0.075 1.00 83.81 88 ASP A N 1
ATOM 695 C CA . ASP A 1 88 ? 2.475 10.025 -0.032 1.00 83.81 88 ASP A CA 1
ATOM 696 C C . ASP A 1 88 ? 2.118 8.587 0.430 1.00 83.81 88 ASP A C 1
ATOM 698 O O . ASP A 1 88 ? 2.897 7.644 0.254 1.00 83.81 88 ASP A O 1
ATOM 702 N N . LEU A 1 89 ? 0.927 8.411 1.017 1.00 91.25 89 LEU A N 1
ATOM 703 C CA . LEU A 1 89 ? 0.391 7.161 1.559 1.00 91.25 89 LEU A CA 1
ATOM 704 C C . LEU A 1 89 ? -0.260 6.295 0.462 1.00 91.25 89 LEU A C 1
ATOM 706 O O . LEU A 1 89 ? -0.963 6.790 -0.418 1.00 91.25 89 LEU A O 1
ATOM 710 N N . ALA A 1 90 ? -0.074 4.972 0.518 1.00 90.88 90 ALA A N 1
ATOM 711 C CA . ALA A 1 90 ? -0.825 4.059 -0.345 1.00 90.88 90 ALA A CA 1
ATOM 712 C C . ALA A 1 90 ? -2.180 3.707 0.281 1.00 90.88 90 ALA A C 1
ATOM 714 O O . ALA A 1 90 ? -2.231 3.188 1.393 1.00 90.88 90 ALA A O 1
ATOM 715 N N . VAL A 1 91 ? -3.260 3.940 -0.471 1.00 91.31 91 VAL A N 1
ATOM 716 C CA . VAL A 1 91 ? -4.628 3.537 -0.112 1.00 91.31 91 VAL A CA 1
ATOM 717 C C . VAL A 1 91 ? -5.229 2.759 -1.278 1.00 91.31 91 VAL A C 1
ATOM 719 O O . VAL A 1 91 ? -5.359 3.308 -2.378 1.00 91.31 91 VAL A O 1
ATOM 722 N N . ALA A 1 92 ? -5.571 1.492 -1.078 1.00 89.06 92 ALA A N 1
ATOM 723 C CA . ALA A 1 92 ? -6.087 0.630 -2.137 1.00 89.06 92 ALA A CA 1
ATOM 724 C C . ALA A 1 92 ? -7.399 -0.026 -1.713 1.00 89.06 92 ALA A C 1
ATOM 726 O O . ALA A 1 92 ? -7.513 -0.560 -0.616 1.00 89.06 92 ALA A O 1
ATOM 727 N N . GLY A 1 93 ? -8.401 0.042 -2.590 1.00 86.25 93 GLY A N 1
ATOM 728 C CA . GLY A 1 93 ? -9.662 -0.660 -2.393 1.00 86.25 93 GLY A CA 1
ATOM 729 C C . GLY A 1 93 ? -9.495 -2.115 -2.801 1.00 86.25 93 GLY A C 1
ATOM 730 O O . GLY A 1 93 ? -9.068 -2.398 -3.921 1.00 86.25 93 GLY A O 1
ATOM 731 N N . GLU A 1 94 ? -9.855 -3.032 -1.917 1.00 81.19 94 GLU A N 1
ATOM 732 C CA . GLU A 1 94 ? -9.726 -4.465 -2.151 1.00 81.19 94 GLU A CA 1
ATOM 733 C C . GLU A 1 94 ? -11.011 -4.967 -2.809 1.00 81.19 94 GLU A C 1
ATOM 735 O O . GLU A 1 94 ? -12.033 -5.148 -2.152 1.00 81.19 94 GLU A O 1
ATOM 740 N N . ARG A 1 95 ? -11.010 -5.138 -4.136 1.00 69.75 95 ARG A N 1
ATOM 741 C CA . ARG A 1 95 ? -12.213 -5.568 -4.880 1.00 69.75 95 ARG A CA 1
ATOM 742 C C . ARG A 1 95 ? -12.399 -7.082 -4.889 1.00 69.75 95 ARG A C 1
ATOM 744 O O . ARG A 1 95 ? -13.529 -7.550 -4.856 1.00 69.75 95 ARG A O 1
ATOM 751 N N . GLU A 1 96 ? -11.301 -7.829 -4.909 1.00 74.88 96 GLU A N 1
ATOM 752 C CA . GLU A 1 96 ? -11.322 -9.292 -5.035 1.00 74.88 96 GLU A CA 1
ATOM 753 C C . GLU A 1 96 ? -11.193 -10.011 -3.685 1.00 74.88 96 GLU A C 1
ATOM 755 O O . GLU A 1 96 ? -11.488 -11.200 -3.588 1.00 74.88 96 GLU A O 1
ATOM 760 N N . SER A 1 97 ? -10.805 -9.301 -2.618 1.00 78.38 97 SER A N 1
ATOM 761 C CA . SER A 1 97 ? -10.765 -9.888 -1.277 1.00 78.38 97 SER A CA 1
ATOM 762 C C . SER A 1 97 ? -12.185 -10.059 -0.719 1.00 78.38 97 SER A C 1
ATOM 764 O O . SER A 1 97 ? -12.936 -9.075 -0.657 1.00 78.38 97 SER A O 1
ATOM 766 N N . PRO A 1 98 ? -12.565 -11.263 -0.250 1.00 84.00 98 PRO A N 1
ATOM 767 C CA . PRO A 1 98 ? -13.820 -11.446 0.472 1.00 84.00 98 PRO A CA 1
ATOM 768 C C . PRO A 1 98 ? -13.772 -10.825 1.876 1.00 84.00 98 PRO A C 1
ATOM 770 O O . PRO A 1 98 ? -14.819 -10.524 2.441 1.00 84.00 98 PRO A O 1
ATOM 773 N N . SER A 1 99 ? -12.575 -10.603 2.427 1.00 89.38 99 SER A N 1
ATOM 774 C CA . SER A 1 99 ? -12.400 -10.193 3.822 1.00 89.38 99 SER A CA 1
ATOM 775 C C . SER A 1 99 ? -12.282 -8.684 3.992 1.00 89.38 99 SER A C 1
ATOM 777 O O . SER A 1 99 ? -12.927 -8.105 4.865 1.00 89.38 99 SER A O 1
ATOM 779 N N . TYR A 1 100 ? -11.466 -8.038 3.158 1.00 91.75 100 TYR A N 1
ATOM 780 C CA . TYR A 1 100 ? -11.091 -6.633 3.317 1.00 91.75 100 TYR A CA 1
ATOM 781 C C . TYR A 1 100 ? -11.768 -5.752 2.273 1.00 91.75 100 TYR A C 1
ATOM 783 O O . TYR A 1 100 ? -11.993 -6.186 1.144 1.00 91.75 100 TYR A O 1
ATOM 791 N N . GLU A 1 101 ? -12.090 -4.514 2.647 1.00 93.12 101 GLU A N 1
ATOM 792 C CA . GLU A 1 101 ? -12.576 -3.506 1.696 1.00 93.12 101 GLU A CA 1
ATOM 793 C C . GLU A 1 101 ? -11.504 -2.487 1.307 1.00 93.12 101 GLU A C 1
ATOM 795 O O . GLU A 1 101 ? -11.529 -1.972 0.189 1.00 93.12 101 GLU A O 1
ATOM 800 N N . VAL A 1 102 ? -10.553 -2.199 2.201 1.00 94.62 102 VAL A N 1
ATOM 801 C CA . VAL A 1 102 ? -9.486 -1.228 1.946 1.00 94.62 102 VAL A CA 1
ATOM 802 C C . VAL A 1 102 ? -8.221 -1.565 2.726 1.00 94.62 102 VAL A C 1
ATOM 804 O O . VAL A 1 102 ? -8.270 -2.068 3.854 1.00 94.62 102 VAL A O 1
ATOM 807 N N . THR A 1 103 ? -7.085 -1.247 2.117 1.00 94.88 103 THR A N 1
ATOM 808 C CA . THR A 1 103 ? -5.760 -1.311 2.721 1.00 94.88 103 THR A CA 1
ATOM 809 C C . THR A 1 103 ? -5.101 0.060 2.736 1.00 94.88 103 THR A C 1
ATOM 811 O O . THR A 1 103 ? -5.109 0.795 1.748 1.00 94.88 103 THR A O 1
ATOM 814 N N . PHE A 1 104 ? -4.495 0.389 3.873 1.00 96.50 104 PHE A N 1
ATOM 815 C CA . PHE A 1 104 ? -3.628 1.550 4.050 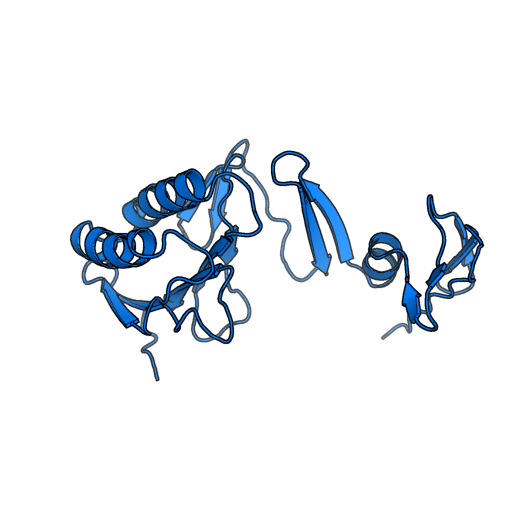1.00 96.50 104 PHE A CA 1
ATOM 816 C C . PHE A 1 104 ? -2.206 1.052 4.259 1.00 96.50 104 PHE A C 1
ATOM 818 O O . PHE A 1 104 ? -1.980 0.184 5.100 1.00 96.50 104 PHE A O 1
ATOM 825 N N . THR A 1 105 ? -1.246 1.576 3.500 1.00 95.19 105 THR A N 1
ATOM 826 C CA . THR A 1 105 ? 0.157 1.165 3.597 1.00 95.19 105 THR A CA 1
ATOM 827 C C . THR A 1 105 ? 1.083 2.367 3.683 1.00 95.19 105 THR A C 1
ATOM 829 O O . THR A 1 105 ? 1.191 3.149 2.736 1.00 95.19 105 THR A O 1
ATOM 832 N N . ILE A 1 106 ? 1.803 2.451 4.800 1.00 95.62 106 ILE A N 1
ATOM 833 C CA . ILE A 1 106 ? 2.960 3.328 4.978 1.00 95.62 106 ILE A CA 1
ATOM 834 C C . ILE A 1 106 ? 4.204 2.549 4.560 1.00 95.62 106 ILE A C 1
ATOM 836 O O . ILE A 1 106 ? 4.384 1.403 4.972 1.00 95.62 106 ILE A O 1
ATOM 840 N N . SER A 1 107 ? 5.077 3.165 3.767 1.00 92.88 107 SER A N 1
ATOM 841 C CA . SER A 1 107 ? 6.351 2.577 3.354 1.00 92.88 107 SER A CA 1
ATOM 842 C C . SER A 1 107 ? 7.523 3.451 3.778 1.00 92.88 107 SER A C 1
ATOM 844 O O . SER A 1 107 ? 7.614 4.616 3.390 1.00 92.88 107 SER A O 1
ATOM 846 N N . PHE A 1 108 ? 8.459 2.846 4.508 1.00 91.31 108 PHE A N 1
ATOM 847 C CA . PHE A 1 108 ? 9.732 3.448 4.912 1.00 91.31 108 PHE A CA 1
ATOM 848 C C . PHE A 1 108 ? 10.726 3.562 3.748 1.00 91.31 108 PHE A C 1
ATOM 850 O O . PHE A 1 108 ? 11.730 4.254 3.863 1.00 91.31 108 PHE A O 1
ATOM 857 N N . LEU A 1 109 ? 10.435 2.920 2.610 1.00 87.81 109 LEU A N 1
ATOM 858 C CA . LEU A 1 109 ? 11.206 3.067 1.369 1.00 87.81 109 LEU A CA 1
ATOM 859 C C . LEU A 1 109 ? 10.750 4.274 0.536 1.00 87.81 109 LEU A C 1
ATOM 861 O O . LEU A 1 109 ? 11.391 4.618 -0.456 1.00 87.81 109 LEU A O 1
ATOM 865 N N . ARG A 1 110 ? 9.629 4.904 0.908 1.00 84.31 110 ARG A N 1
ATOM 866 C CA . ARG A 1 110 ? 9.102 6.110 0.262 1.00 84.31 110 ARG A CA 1
ATOM 867 C C . ARG A 1 110 ? 9.452 7.345 1.085 1.00 84.31 110 ARG A C 1
ATOM 869 O O . ARG A 1 110 ? 9.675 7.271 2.291 1.00 84.31 110 ARG A O 1
ATOM 876 N N . LYS A 1 111 ? 9.489 8.501 0.420 1.00 81.19 111 LYS A N 1
ATOM 877 C CA . LYS A 1 111 ? 9.735 9.791 1.078 1.00 81.19 111 LYS A CA 1
ATOM 878 C C . LYS A 1 111 ? 8.648 10.116 2.118 1.00 81.19 111 LYS A C 1
ATOM 880 O O . LYS A 1 111 ? 7.538 9.589 2.056 1.00 81.19 111 LYS A O 1
ATOM 885 N N . ASN A 1 112 ? 8.974 11.032 3.029 1.00 90.31 112 ASN A N 1
ATOM 886 C CA . ASN A 1 112 ? 8.034 11.676 3.952 1.00 90.31 112 ASN A CA 1
ATOM 887 C C . ASN A 1 112 ? 7.174 10.700 4.778 1.00 90.31 112 ASN A C 1
ATOM 889 O O . ASN A 1 112 ? 5.954 10.831 4.819 1.00 90.31 112 ASN A O 1
ATOM 893 N N . VAL A 1 113 ? 7.794 9.729 5.455 1.00 93.88 113 VAL A N 1
ATOM 894 C CA . VAL A 1 113 ? 7.077 8.753 6.302 1.00 93.88 113 VAL A CA 1
ATOM 895 C C . VAL A 1 113 ? 6.134 9.433 7.301 1.00 93.88 113 VAL A C 1
ATOM 897 O O . VAL A 1 113 ? 4.997 9.001 7.445 1.00 93.88 113 VAL A O 1
ATOM 900 N N . GLU A 1 114 ? 6.553 10.533 7.929 1.00 95.12 114 GLU A N 1
ATOM 901 C CA . GLU A 1 114 ? 5.685 11.282 8.850 1.00 95.12 114 GLU A CA 1
ATOM 902 C C . GLU A 1 114 ? 4.463 11.889 8.145 1.00 95.12 114 GLU A C 1
ATOM 904 O O . GLU A 1 114 ? 3.354 11.772 8.656 1.00 95.12 114 GLU A O 1
ATOM 909 N N . LYS A 1 115 ? 4.609 12.399 6.912 1.00 94.19 115 LYS A N 1
ATOM 910 C CA . LYS A 1 115 ? 3.452 12.833 6.111 1.00 94.19 115 LYS A CA 1
ATOM 911 C C . LYS A 1 115 ? 2.521 11.661 5.798 1.00 94.19 115 LYS A C 1
ATOM 913 O O . LYS A 1 115 ? 1.313 11.826 5.869 1.00 94.19 115 LYS A O 1
ATOM 918 N N . GLN A 1 116 ? 3.053 10.472 5.496 1.00 96.06 116 GLN A N 1
ATOM 919 C CA . GLN A 1 116 ? 2.218 9.283 5.275 1.00 96.06 116 GLN A CA 1
ATOM 920 C C . GLN A 1 116 ? 1.394 8.930 6.526 1.00 96.06 116 GLN A C 1
ATOM 922 O O . GLN A 1 116 ? 0.226 8.566 6.398 1.00 96.06 116 GLN A O 1
ATOM 927 N N . LYS A 1 117 ? 1.982 9.059 7.725 1.00 97.38 117 LYS A N 1
ATOM 928 C CA . LYS A 1 117 ? 1.289 8.855 9.009 1.00 97.38 117 LYS A CA 1
ATOM 929 C C . LYS A 1 117 ? 0.197 9.907 9.229 1.00 97.38 117 LYS A C 1
ATOM 931 O O . LYS A 1 117 ? -0.922 9.549 9.581 1.00 97.38 117 LYS A O 1
ATOM 936 N N . ASP A 1 118 ? 0.499 11.176 8.975 1.00 96.38 118 ASP A N 1
ATOM 937 C CA . ASP A 1 118 ? -0.466 12.271 9.123 1.00 96.38 118 ASP A CA 1
ATOM 938 C C . ASP A 1 118 ? -1.617 12.168 8.109 1.00 96.38 118 ASP A C 1
ATOM 940 O O . ASP A 1 118 ? -2.778 12.388 8.455 1.00 96.38 118 ASP A O 1
ATOM 944 N N . ASP A 1 119 ? -1.315 11.798 6.862 1.00 96.06 119 ASP A N 1
ATOM 945 C CA . ASP A 1 119 ? -2.313 11.540 5.821 1.00 96.06 119 ASP A CA 1
ATOM 946 C C . ASP A 1 119 ? -3.215 10.359 6.228 1.00 96.06 119 ASP A C 1
ATOM 948 O O . ASP A 1 119 ? -4.432 10.422 6.053 1.00 96.06 119 ASP A O 1
ATOM 952 N N . MET A 1 120 ? -2.644 9.303 6.823 1.00 97.88 120 MET A N 1
ATOM 953 C CA . MET A 1 120 ? -3.400 8.147 7.312 1.00 97.88 120 MET A CA 1
ATOM 954 C C . MET A 1 120 ? -4.379 8.547 8.414 1.00 97.88 120 MET A C 1
ATOM 956 O O . MET A 1 120 ? -5.558 8.219 8.317 1.00 97.88 120 MET A O 1
ATOM 960 N N . GLU A 1 121 ? -3.922 9.294 9.419 1.00 98.38 121 GLU A N 1
ATOM 961 C CA . GLU A 1 121 ? -4.774 9.774 10.512 1.00 98.38 121 GLU A CA 1
ATOM 962 C C . GLU A 1 121 ? -5.953 10.602 9.989 1.00 98.38 121 GLU A C 1
ATOM 964 O O . GLU A 1 121 ? -7.108 10.308 10.301 1.00 98.38 121 GLU A O 1
ATOM 969 N N . LYS A 1 122 ? -5.678 11.581 9.116 1.00 97.12 122 LYS A N 1
ATOM 970 C CA . LYS A 1 122 ? -6.713 12.433 8.510 1.00 97.12 122 LYS A CA 1
ATOM 971 C C . LYS A 1 122 ? -7.745 11.630 7.727 1.00 97.12 122 LYS A C 1
ATOM 973 O O . LYS A 1 122 ? -8.935 11.917 7.827 1.00 97.12 122 LYS A O 1
ATOM 978 N N . ILE A 1 123 ? -7.304 10.652 6.934 1.00 97.44 123 ILE A N 1
ATOM 979 C CA . ILE A 1 123 ? -8.216 9.847 6.115 1.00 97.44 123 ILE A CA 1
ATOM 980 C C . ILE A 1 123 ? -9.041 8.908 6.999 1.00 97.44 123 ILE A C 1
ATOM 982 O O . ILE A 1 123 ? -10.254 8.819 6.818 1.00 97.44 123 ILE A O 1
ATOM 986 N N . LEU A 1 124 ? -8.433 8.251 7.990 1.00 98.31 124 LEU A N 1
ATOM 987 C CA . LEU A 1 124 ? -9.153 7.347 8.890 1.00 98.31 124 LEU A CA 1
ATOM 988 C C . LEU A 1 124 ? -10.253 8.076 9.681 1.00 98.31 124 LEU A C 1
ATOM 990 O O . LEU A 1 124 ? -11.362 7.545 9.795 1.00 98.31 124 LEU A O 1
ATOM 994 N N . LEU A 1 125 ? -9.996 9.309 10.137 1.00 98.19 125 LEU A N 1
ATOM 995 C CA . LEU A 1 125 ? -10.973 10.146 10.855 1.00 98.19 125 LEU A CA 1
ATOM 996 C C . LEU A 1 125 ? -12.227 10.489 10.035 1.00 98.19 125 LEU A C 1
ATOM 998 O O . LEU A 1 125 ? -13.264 10.798 10.618 1.00 98.19 125 LEU A O 1
ATOM 1002 N N . GLN A 1 126 ? -12.180 10.402 8.699 1.00 97.25 126 GLN A N 1
ATOM 1003 C CA . GLN A 1 126 ? -13.362 10.638 7.859 1.00 97.25 126 GLN A CA 1
ATOM 1004 C C . GLN A 1 126 ? -14.483 9.633 8.159 1.00 97.25 126 GLN A C 1
ATOM 1006 O O . GLN A 1 126 ? -15.662 9.985 8.111 1.00 97.25 126 GLN A O 1
ATOM 1011 N N . ARG A 1 127 ? -14.128 8.378 8.476 1.00 97.00 127 ARG A N 1
ATOM 1012 C CA . ARG A 1 127 ? -15.098 7.289 8.680 1.00 97.00 127 ARG A CA 1
ATOM 1013 C C . ARG A 1 127 ? -15.090 6.728 10.095 1.00 97.00 127 ARG A C 1
ATOM 1015 O O . ARG A 1 127 ? -16.167 6.549 10.659 1.00 97.00 127 ARG A O 1
ATOM 1022 N N . LEU A 1 128 ? -13.921 6.489 10.678 1.00 97.81 128 LEU A N 1
ATOM 1023 C CA . LEU A 1 128 ? -13.786 5.819 11.973 1.00 97.81 128 LEU A CA 1
ATOM 1024 C C . LEU A 1 128 ? -14.055 6.773 13.149 1.00 97.81 128 LEU A C 1
ATOM 1026 O O . LEU A 1 128 ? -14.220 7.984 12.962 1.00 97.81 128 LEU A O 1
ATOM 1030 N N . SER A 1 129 ? -14.184 6.224 14.354 1.00 98.25 129 SER A N 1
ATOM 1031 C CA . SER A 1 129 ? -14.251 6.990 15.601 1.00 98.25 129 SER A CA 1
ATOM 1032 C C . SER A 1 129 ? -12.872 7.518 16.000 1.00 98.25 129 SER A C 1
ATOM 1034 O O . SER A 1 129 ? -11.843 6.919 15.684 1.00 98.25 129 SER A O 1
ATOM 1036 N N . GLU A 1 130 ? -12.839 8.641 16.719 1.00 98.25 130 GLU A N 1
ATOM 1037 C CA . GLU A 1 130 ? -11.573 9.220 17.177 1.00 98.25 130 GLU A CA 1
ATOM 1038 C C . GLU A 1 130 ? -10.774 8.265 18.064 1.00 98.25 130 GLU A C 1
ATOM 1040 O O . GLU A 1 130 ? -9.555 8.211 17.945 1.00 98.25 130 GLU A O 1
ATOM 1045 N N . ASP A 1 131 ? -11.440 7.519 18.944 1.00 98.19 131 ASP A N 1
ATOM 1046 C CA . ASP A 1 131 ? -10.770 6.632 19.896 1.00 98.19 131 ASP A CA 1
ATOM 1047 C C . ASP A 1 131 ? -10.089 5.470 19.179 1.00 98.19 131 ASP A C 1
ATOM 1049 O O . ASP A 1 131 ? -8.915 5.185 19.425 1.00 98.19 131 ASP A O 1
ATOM 1053 N N . THR A 1 132 ? -10.774 4.876 18.200 1.00 98.50 132 THR A N 1
ATOM 1054 C CA . THR A 1 132 ? -10.182 3.853 17.345 1.00 98.50 132 THR A CA 1
ATOM 1055 C C . THR A 1 132 ? -9.010 4.407 16.530 1.00 98.50 132 THR A C 1
ATOM 1057 O O . THR A 1 132 ? -7.968 3.755 16.432 1.00 98.50 132 THR A O 1
ATOM 1060 N N . VAL A 1 133 ? -9.119 5.624 15.981 1.00 98.69 133 VAL A N 1
ATOM 1061 C CA . VAL A 1 133 ? -7.993 6.245 15.261 1.00 98.69 133 VAL A CA 1
ATOM 1062 C C . VAL A 1 133 ? -6.817 6.522 16.197 1.00 98.69 133 VAL A C 1
ATOM 1064 O O . VAL A 1 133 ? -5.684 6.213 15.832 1.00 98.69 133 VAL A O 1
ATOM 1067 N N . LYS A 1 134 ? -7.050 7.036 17.409 1.00 98.50 134 LYS A N 1
ATOM 1068 C CA . LYS A 1 134 ? -5.997 7.271 18.413 1.00 98.50 134 LYS A CA 1
ATOM 1069 C C . LYS A 1 134 ? -5.256 5.977 18.751 1.00 98.50 134 LYS A C 1
ATOM 1071 O O . LYS A 1 134 ? -4.025 5.979 18.799 1.00 98.50 134 LYS A O 1
ATOM 1076 N N . GLU A 1 135 ? -5.979 4.871 18.934 1.00 98.38 135 GLU A N 1
ATOM 1077 C CA . GLU A 1 135 ? -5.384 3.560 19.215 1.00 98.38 135 GLU A CA 1
ATOM 1078 C C . GLU A 1 135 ? -4.493 3.075 18.059 1.00 98.38 135 GLU A C 1
ATOM 1080 O O . GLU A 1 135 ? -3.336 2.703 18.276 1.00 98.38 135 GLU A O 1
ATOM 1085 N N . ILE A 1 136 ? -4.995 3.135 16.821 1.00 98.50 136 ILE A N 1
ATOM 1086 C CA . ILE A 1 136 ? -4.229 2.775 15.617 1.00 98.50 136 ILE A CA 1
ATOM 1087 C C . ILE A 1 136 ? -2.987 3.654 15.493 1.00 98.50 136 ILE A C 1
ATOM 1089 O O . ILE A 1 136 ? -1.878 3.149 15.311 1.00 98.50 136 ILE A O 1
ATOM 1093 N N . MET A 1 137 ? -3.162 4.974 15.589 1.00 98.50 137 MET A N 1
ATOM 1094 C CA . MET A 1 137 ? -2.086 5.929 15.352 1.00 98.50 137 MET A CA 1
ATOM 1095 C C . MET A 1 137 ? -1.015 5.872 16.437 1.00 98.50 137 MET A C 1
ATOM 1097 O O . MET A 1 137 ? 0.153 6.097 16.126 1.00 98.50 137 MET A O 1
ATOM 1101 N N . SER A 1 138 ? -1.362 5.490 17.669 1.00 98.06 138 SER A N 1
ATOM 1102 C CA . SER A 1 138 ? -0.382 5.211 18.723 1.00 98.06 138 SER A CA 1
ATOM 1103 C C . SER A 1 138 ? 0.614 4.122 18.299 1.00 98.06 138 SER A C 1
ATOM 1105 O O . SER A 1 138 ? 1.825 4.303 18.442 1.00 98.06 138 SER A O 1
ATOM 1107 N N . LEU A 1 139 ? 0.134 3.034 17.685 1.00 96.88 139 LEU A N 1
ATOM 1108 C CA . LEU A 1 139 ? 0.999 1.976 17.152 1.00 96.88 139 LEU A CA 1
ATOM 1109 C C . LEU A 1 139 ? 1.727 2.388 15.876 1.00 96.88 139 LEU A C 1
ATOM 1111 O O . LEU A 1 139 ? 2.913 2.118 15.726 1.00 96.88 139 LEU A O 1
ATOM 1115 N N . VAL A 1 140 ? 1.049 3.076 14.959 1.00 97.38 140 VAL A N 1
ATOM 1116 C CA . VAL A 1 140 ? 1.683 3.569 13.728 1.00 97.38 140 VAL A CA 1
ATOM 1117 C C . VAL A 1 140 ? 2.861 4.494 14.050 1.00 97.38 140 VAL A C 1
ATOM 1119 O O . VAL A 1 140 ? 3.916 4.415 13.415 1.00 97.38 140 VAL A O 1
ATOM 1122 N N . ARG A 1 141 ? 2.696 5.376 15.042 1.00 97.69 141 ARG A N 1
ATOM 1123 C CA . ARG A 1 141 ? 3.714 6.350 15.446 1.00 97.69 141 ARG A CA 1
ATOM 1124 C C . ARG A 1 141 ? 4.810 5.747 16.330 1.00 97.69 141 ARG A C 1
ATOM 1126 O O . ARG A 1 141 ? 5.877 6.348 16.403 1.00 97.69 141 ARG A O 1
ATOM 1133 N N . SER A 1 142 ? 4.612 4.565 16.925 1.00 95.75 142 SER A N 1
ATOM 1134 C CA . SER A 1 142 ? 5.666 3.878 17.691 1.00 95.75 142 SER A CA 1
ATOM 1135 C C . SER A 1 142 ? 6.793 3.329 16.806 1.00 95.75 142 SER A C 1
ATOM 1137 O O . SER A 1 142 ? 7.927 3.210 17.264 1.00 95.75 142 SER A O 1
ATOM 1139 N N . LYS A 1 143 ? 6.514 3.053 15.523 1.00 94.50 143 LYS A N 1
ATOM 1140 C CA . LYS A 1 143 ? 7.523 2.666 14.529 1.00 94.50 143 LYS A CA 1
ATOM 1141 C C . LYS A 1 143 ? 8.185 3.912 13.933 1.00 94.50 143 LYS A C 1
ATOM 1143 O O . LYS A 1 143 ? 7.621 4.585 13.061 1.00 94.50 143 LYS A O 1
ATOM 1148 N N . VAL A 1 144 ? 9.394 4.220 14.392 1.00 93.50 144 VAL A N 1
ATOM 1149 C CA . VAL A 1 144 ? 10.189 5.373 13.933 1.00 93.50 144 VAL A CA 1
ATOM 1150 C C . VAL A 1 144 ? 11.153 4.962 12.818 1.00 93.50 144 VAL A C 1
ATOM 1152 O O . VAL A 1 144 ? 11.396 5.735 11.893 1.00 93.50 144 VAL A O 1
ATOM 1155 N N . LYS A 1 145 ? 11.661 3.729 12.864 1.00 91.25 145 LYS A N 1
ATOM 1156 C CA . LYS A 1 145 ? 12.582 3.133 11.889 1.00 91.25 145 LYS A CA 1
ATOM 1157 C C . LYS A 1 145 ? 11.968 1.902 11.224 1.00 91.25 145 LYS A C 1
ATOM 1159 O O . LYS A 1 145 ? 11.091 1.233 11.772 1.00 91.25 145 LYS A O 1
ATOM 1164 N N . ASP A 1 146 ? 12.472 1.545 10.049 1.00 86.50 146 ASP A N 1
ATOM 1165 C CA . ASP A 1 146 ? 12.103 0.313 9.341 1.00 86.50 146 ASP A CA 1
ATOM 1166 C C . ASP A 1 146 ? 12.450 -0.964 10.136 1.00 86.50 146 ASP A C 1
ATOM 1168 O O . ASP A 1 146 ? 11.775 -1.981 9.998 1.00 86.50 146 ASP A O 1
ATOM 1172 N N . THR A 1 147 ? 13.397 -0.900 11.066 1.00 87.50 147 THR A N 1
ATOM 1173 C CA . THR A 1 147 ? 13.715 -2.004 11.984 1.00 87.50 147 THR A CA 1
ATOM 1174 C C . THR A 1 147 ? 12.781 -2.121 13.188 1.00 87.50 147 THR A C 1
ATOM 1176 O O . THR A 1 147 ? 12.765 -3.165 13.834 1.00 87.50 147 THR A O 1
ATOM 1179 N N . ASP A 1 148 ? 12.011 -1.079 13.516 1.00 91.62 148 ASP A N 1
ATOM 1180 C CA . ASP A 1 148 ? 11.151 -1.099 14.703 1.00 91.62 148 ASP A CA 1
ATOM 1181 C C . ASP A 1 148 ? 9.964 -2.058 14.503 1.00 91.62 148 ASP A C 1
ATOM 1183 O O . ASP A 1 148 ? 9.387 -2.168 13.413 1.00 91.62 148 ASP A O 1
ATOM 1187 N N . VAL A 1 149 ? 9.581 -2.771 15.560 1.00 90.62 149 VAL A N 1
ATOM 1188 C CA . VAL A 1 149 ? 8.552 -3.811 15.476 1.00 90.62 149 VAL A CA 1
ATOM 1189 C C . VAL A 1 149 ? 7.221 -3.273 15.975 1.00 90.62 149 VAL A C 1
ATOM 1191 O O . VAL A 1 149 ? 7.118 -2.785 17.095 1.00 90.62 149 VAL A O 1
ATOM 1194 N N . ILE A 1 150 ? 6.196 -3.413 15.140 1.00 93.06 150 ILE A N 1
ATOM 1195 C CA . ILE A 1 150 ? 4.805 -3.363 15.576 1.00 93.06 150 ILE A CA 1
ATOM 1196 C C . ILE A 1 150 ? 4.356 -4.813 15.695 1.00 93.06 150 ILE A C 1
ATOM 1198 O O . ILE A 1 150 ? 4.477 -5.576 14.732 1.00 93.06 150 ILE A O 1
ATOM 1202 N N . GLU A 1 151 ? 3.897 -5.193 16.884 1.00 93.94 151 GLU A N 1
ATOM 1203 C CA . GLU A 1 151 ? 3.265 -6.490 17.096 1.00 93.94 151 GLU A CA 1
ATOM 1204 C C . GLU A 1 151 ? 1.877 -6.522 16.461 1.00 93.94 151 GLU A C 1
ATOM 1206 O O . GLU A 1 151 ? 1.230 -5.493 16.268 1.00 93.94 151 GLU A O 1
ATOM 1211 N N . GLU A 1 152 ? 1.438 -7.728 16.123 1.00 94.44 152 GLU A N 1
ATOM 1212 C CA . GLU A 1 152 ? 0.120 -7.943 15.544 1.00 94.44 152 GLU A CA 1
ATOM 1213 C C . GLU A 1 152 ? -0.992 -7.368 16.433 1.00 94.44 152 GLU A C 1
ATOM 1215 O O . GLU A 1 152 ? -0.991 -7.566 17.652 1.00 94.44 152 GLU A O 1
ATOM 1220 N N . ARG A 1 153 ? -1.968 -6.687 15.817 1.00 96.44 153 ARG A N 1
ATOM 1221 C CA . ARG A 1 153 ? -3.145 -6.192 16.533 1.00 96.44 153 ARG A CA 1
ATOM 1222 C C . ARG A 1 153 ? -4.413 -6.178 15.692 1.00 96.44 153 ARG A C 1
ATOM 1224 O O . ARG A 1 153 ? -4.397 -5.877 14.498 1.00 96.44 153 ARG A O 1
ATOM 1231 N N . TYR A 1 154 ? -5.522 -6.440 16.373 1.00 97.06 154 TYR A N 1
ATOM 1232 C CA . TYR A 1 154 ? -6.878 -6.261 15.872 1.00 97.06 154 TYR A CA 1
ATOM 1233 C C . TYR A 1 154 ? -7.526 -5.056 16.541 1.00 97.06 154 TYR A C 1
ATOM 1235 O O . TYR A 1 154 ? -7.294 -4.792 17.720 1.00 97.06 154 TYR A O 1
ATOM 1243 N N . PHE A 1 155 ? -8.365 -4.363 15.785 1.00 97.88 155 PHE A N 1
ATOM 1244 C CA . PHE A 1 155 ? -9.139 -3.222 16.253 1.00 97.88 155 PHE A CA 1
ATOM 1245 C C . PHE A 1 155 ? -10.604 -3.440 15.897 1.00 97.88 155 PHE A C 1
ATOM 1247 O O . PHE A 1 155 ? -10.921 -4.150 14.936 1.00 97.88 155 PHE A O 1
ATOM 1254 N N . TYR A 1 156 ? -11.486 -2.801 16.651 1.00 97.69 156 TYR A N 1
ATOM 1255 C CA . TYR A 1 156 ? -12.906 -2.743 16.349 1.00 97.69 156 TYR A CA 1
ATOM 1256 C C . TYR A 1 156 ? -13.380 -1.304 16.513 1.00 97.69 156 TYR A C 1
ATOM 1258 O O . TYR A 1 156 ? -13.113 -0.676 17.534 1.00 97.69 156 TYR A O 1
ATOM 1266 N N . ASP A 1 157 ? -14.055 -0.787 15.493 1.00 98.06 157 ASP A N 1
ATOM 1267 C CA . ASP A 1 157 ? -14.643 0.546 15.518 1.00 98.06 157 ASP A CA 1
ATOM 1268 C C . ASP A 1 157 ? -16.154 0.435 15.727 1.00 98.06 157 ASP A C 1
ATOM 1270 O O . ASP A 1 157 ? -16.881 -0.024 14.844 1.00 98.06 157 ASP A O 1
ATOM 1274 N N . GLU A 1 158 ? -16.647 0.873 16.887 1.00 95.06 158 GLU A N 1
ATOM 1275 C CA . GLU A 1 158 ? -18.076 0.781 17.220 1.00 95.06 158 GLU A CA 1
ATOM 1276 C C . GLU A 1 158 ? -18.950 1.651 16.309 1.00 95.06 158 GLU A C 1
ATOM 1278 O O . GLU A 1 158 ? -20.078 1.276 15.987 1.00 95.06 158 GLU A O 1
ATOM 1283 N N . LYS A 1 159 ? -18.417 2.789 15.844 1.00 95.75 159 LYS A N 1
ATOM 1284 C CA . LYS A 1 159 ? -19.124 3.735 14.968 1.00 95.75 159 LYS A CA 1
ATOM 1285 C C . LYS A 1 159 ? -19.498 3.094 13.631 1.00 95.75 159 LYS A C 1
ATOM 1287 O O . LYS A 1 159 ? -20.608 3.291 13.137 1.00 95.75 159 LYS A O 1
ATOM 1292 N N . THR A 1 160 ? -18.580 2.346 13.027 1.00 96.00 160 THR A N 1
ATOM 1293 C CA . THR A 1 160 ? -18.801 1.684 11.732 1.00 96.00 160 THR A CA 1
ATOM 1294 C C . THR A 1 160 ? -19.250 0.227 11.864 1.00 96.00 160 THR A C 1
ATOM 1296 O O . THR A 1 160 ? -19.873 -0.308 10.936 1.00 96.00 160 THR A O 1
ATOM 1299 N N . GLY A 1 161 ? -18.981 -0.407 13.009 1.00 96.25 161 GLY A N 1
ATOM 1300 C CA . GLY A 1 161 ? -19.190 -1.835 13.241 1.00 96.25 161 GLY A CA 1
ATOM 1301 C C . GLY A 1 161 ? -18.220 -2.705 12.440 1.00 96.25 161 GLY A C 1
ATOM 1302 O O . GLY A 1 161 ? -18.600 -3.778 11.964 1.00 96.25 161 GLY A O 1
ATOM 1303 N N . GLN A 1 162 ? -17.000 -2.215 12.209 1.00 96.88 162 GLN A N 1
ATOM 1304 C CA . GLN A 1 162 ? -15.994 -2.873 11.376 1.00 96.88 162 GLN A CA 1
ATOM 1305 C C . GLN A 1 162 ? -14.776 -3.281 12.197 1.00 96.88 162 GLN A C 1
ATOM 1307 O O . GLN A 1 162 ? -14.368 -2.596 13.134 1.00 96.88 162 GLN A O 1
ATOM 1312 N N . TYR A 1 163 ? -14.183 -4.404 11.804 1.00 97.75 163 TYR A N 1
ATOM 1313 C CA . TYR A 1 163 ? -12.892 -4.833 12.315 1.00 97.75 163 TYR A CA 1
ATOM 1314 C C . TYR A 1 163 ? -11.767 -4.264 11.459 1.00 97.75 163 TYR A C 1
ATOM 1316 O O . TYR A 1 163 ? -11.920 -4.068 10.249 1.00 97.75 163 TYR A O 1
ATOM 1324 N N . MET A 1 164 ? -10.603 -4.085 12.072 1.00 97.88 164 MET A N 1
ATOM 1325 C CA . MET A 1 164 ? -9.356 -3.850 11.360 1.00 97.88 164 MET A CA 1
ATOM 1326 C C . MET A 1 164 ? -8.252 -4.751 11.886 1.00 97.88 164 MET A C 1
ATOM 1328 O O . MET A 1 164 ? -8.305 -5.247 13.010 1.00 97.88 164 MET A O 1
ATOM 1332 N N . TYR A 1 165 ? -7.238 -4.943 11.056 1.00 96.56 165 TYR A N 1
ATOM 1333 C CA . TYR A 1 165 ? -6.090 -5.775 11.359 1.00 96.56 165 TYR A CA 1
ATOM 1334 C C . TYR A 1 165 ? -4.799 -5.092 10.927 1.00 96.56 165 TYR A C 1
ATOM 1336 O O . TYR A 1 165 ? -4.684 -4.601 9.803 1.00 96.56 165 TYR A O 1
ATOM 1344 N N . MET A 1 166 ? -3.826 -5.082 11.828 1.00 96.19 166 MET A N 1
ATOM 1345 C CA . MET A 1 166 ? -2.461 -4.656 11.572 1.00 96.19 166 MET A CA 1
ATOM 1346 C C . MET A 1 166 ? -1.543 -5.856 11.831 1.00 96.19 166 MET A C 1
ATOM 1348 O O . MET A 1 166 ? -1.396 -6.259 12.986 1.00 96.19 166 MET A O 1
ATOM 1352 N N . PRO A 1 167 ? -0.949 -6.465 10.787 1.00 94.12 167 PRO A N 1
ATOM 1353 C CA . PRO A 1 167 ? -0.044 -7.588 10.962 1.00 94.12 167 PRO A CA 1
ATOM 1354 C C . PRO A 1 167 ? 1.266 -7.138 11.598 1.00 94.12 167 PRO A C 1
ATOM 1356 O O . PRO A 1 167 ? 1.680 -5.980 11.478 1.00 94.12 167 PRO A O 1
ATOM 1359 N N . LYS A 1 1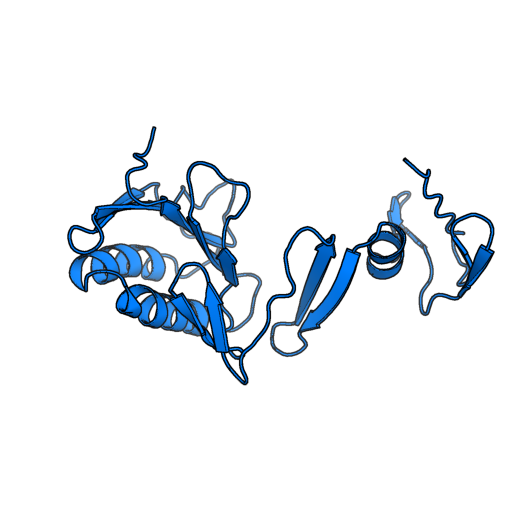68 ? 1.977 -8.106 12.176 1.00 93.31 168 LYS A N 1
ATOM 1360 C CA . LYS A 1 168 ? 3.339 -7.904 12.663 1.00 93.31 168 LYS A CA 1
ATOM 1361 C C . LYS A 1 168 ? 4.252 -7.373 11.548 1.00 93.31 168 LYS A C 1
ATOM 1363 O O . LYS A 1 168 ? 4.302 -7.939 10.451 1.00 93.31 168 LYS A O 1
ATOM 1368 N N . SER A 1 169 ? 5.004 -6.307 11.825 1.00 85.44 169 SER A N 1
ATOM 1369 C CA . SER A 1 169 ? 5.852 -5.666 10.810 1.00 85.44 169 SER A CA 1
ATOM 1370 C C . SER A 1 169 ? 7.137 -6.449 10.508 1.00 85.44 169 SER A C 1
ATOM 1372 O O . SER A 1 169 ? 7.575 -6.466 9.370 1.00 85.44 169 SER A O 1
ATOM 1374 N N . TRP A 1 170 ? 7.751 -7.159 11.454 1.00 76.06 170 TRP A N 1
ATOM 1375 C CA . TRP A 1 170 ? 9.025 -7.876 11.243 1.00 76.06 170 TRP A CA 1
ATOM 1376 C C . TRP A 1 170 ? 8.890 -9.379 11.548 1.00 76.06 170 TRP A C 1
ATOM 1378 O O . TRP A 1 170 ? 8.189 -9.718 12.503 1.00 76.06 170 TRP A O 1
ATOM 1388 N N . PRO A 1 171 ? 9.549 -10.302 10.807 1.00 65.00 171 PRO A N 1
ATOM 1389 C CA . PRO A 1 171 ? 10.549 -10.109 9.738 1.00 65.00 171 PRO A CA 1
ATOM 1390 C C . PRO A 1 171 ? 9.989 -9.961 8.315 1.00 65.00 171 PRO A C 1
ATOM 1392 O O . PRO A 1 171 ? 10.745 -9.749 7.375 1.00 65.00 171 PRO A O 1
ATOM 1395 N N . ILE A 1 172 ? 8.675 -10.080 8.132 1.00 65.38 172 ILE A N 1
ATOM 1396 C CA . ILE A 1 172 ? 8.070 -10.228 6.797 1.00 65.38 172 ILE A CA 1
ATOM 1397 C C . ILE A 1 172 ? 7.864 -8.873 6.093 1.00 65.38 172 ILE A C 1
ATOM 1399 O O . ILE A 1 172 ? 7.906 -8.798 4.868 1.00 65.38 172 ILE A O 1
ATOM 1403 N N . ARG A 1 173 ? 7.634 -7.790 6.846 1.00 70.06 173 ARG A N 1
ATOM 1404 C CA . ARG A 1 173 ? 7.147 -6.492 6.338 1.00 70.06 173 ARG A CA 1
ATOM 1405 C C . ARG A 1 173 ? 7.916 -5.290 6.895 1.00 70.06 173 ARG A C 1
ATOM 1407 O O . ARG A 1 173 ? 7.338 -4.213 7.016 1.00 70.06 173 ARG A O 1
ATOM 1414 N N . GLY A 1 174 ? 9.193 -5.462 7.259 1.00 77.81 174 GLY A N 1
ATOM 1415 C CA . GLY A 1 174 ? 9.927 -4.504 8.104 1.00 77.81 174 GLY A CA 1
ATOM 1416 C C . GLY A 1 174 ? 9.852 -3.061 7.607 1.00 77.81 174 GLY A C 1
ATOM 1417 O O . GLY A 1 174 ? 9.614 -2.126 8.368 1.00 77.81 174 GLY A O 1
ATOM 1418 N N . SER A 1 175 ? 9.920 -2.889 6.291 1.00 86.69 175 SER A N 1
ATOM 1419 C CA . SER A 1 175 ? 9.878 -1.593 5.623 1.00 86.69 175 SER A CA 1
ATOM 1420 C C . SER A 1 175 ? 8.479 -0.982 5.459 1.00 86.69 175 SER A C 1
ATOM 1422 O O . SER A 1 175 ? 8.338 0.036 4.775 1.00 86.69 175 SER A O 1
ATOM 1424 N N . THR A 1 176 ? 7.433 -1.562 6.055 1.00 92.44 176 THR A N 1
ATOM 1425 C CA . THR A 1 176 ? 6.046 -1.101 5.902 1.00 92.44 176 THR A CA 1
ATOM 1426 C C . THR A 1 176 ? 5.224 -1.195 7.187 1.00 92.44 176 THR A C 1
ATOM 1428 O O . THR A 1 176 ? 5.526 -1.973 8.090 1.00 92.44 176 THR A O 1
ATOM 1431 N N . ILE A 1 177 ? 4.147 -0.411 7.240 1.00 95.81 177 ILE A N 1
ATOM 1432 C CA . ILE A 1 177 ? 3.007 -0.616 8.144 1.00 95.81 177 ILE A CA 1
ATOM 1433 C C . ILE A 1 177 ? 1.793 -0.793 7.248 1.00 95.81 177 ILE A C 1
ATOM 1435 O O . ILE A 1 177 ? 1.558 0.047 6.380 1.00 95.81 177 ILE A O 1
ATOM 1439 N N . THR A 1 178 ? 1.028 -1.862 7.450 1.00 95.12 178 THR A N 1
ATOM 1440 C CA . THR A 1 178 ? -0.219 -2.092 6.718 1.00 95.12 178 THR A CA 1
ATOM 1441 C C . THR A 1 178 ? -1.375 -2.145 7.699 1.00 95.12 178 THR A C 1
ATOM 1443 O O . THR A 1 178 ? -1.301 -2.865 8.686 1.00 95.12 178 THR A O 1
ATOM 1446 N N . LEU A 1 179 ? -2.452 -1.427 7.411 1.00 97.50 179 LEU A N 1
ATOM 1447 C CA . LEU A 1 179 ? -3.730 -1.579 8.093 1.00 97.50 179 LEU A CA 1
ATOM 1448 C C . LEU A 1 179 ? -4.754 -2.101 7.090 1.00 97.50 179 LEU A C 1
ATOM 1450 O O . LEU A 1 179 ? -4.954 -1.509 6.029 1.00 97.50 179 LEU A O 1
ATOM 1454 N N . TYR A 1 180 ? -5.406 -3.195 7.451 1.00 96.62 180 TYR A N 1
ATOM 1455 C CA . TYR A 1 180 ? -6.519 -3.782 6.723 1.00 96.62 180 TYR A CA 1
ATOM 1456 C C . TYR A 1 180 ? -7.822 -3.397 7.406 1.00 96.62 180 TYR A C 1
ATOM 1458 O O . TYR A 1 180 ? -7.960 -3.637 8.603 1.00 96.62 180 TYR A O 1
ATOM 1466 N N . ILE A 1 181 ? -8.789 -2.860 6.664 1.00 97.25 181 ILE A N 1
ATOM 1467 C CA . ILE A 1 181 ? -10.155 -2.660 7.162 1.00 97.25 181 ILE A CA 1
ATOM 1468 C C . ILE A 1 181 ? -11.046 -3.738 6.551 1.00 97.25 181 ILE A C 1
ATOM 1470 O O . ILE A 1 181 ? -11.109 -3.894 5.326 1.00 97.25 181 ILE A O 1
ATOM 1474 N N . TYR A 1 182 ? -11.710 -4.508 7.410 1.00 96.88 182 TYR A N 1
ATOM 1475 C CA . TYR A 1 182 ? -12.613 -5.573 6.992 1.00 96.88 182 TYR A CA 1
ATOM 1476 C C . TYR A 1 182 ? -13.879 -4.998 6.369 1.00 96.88 182 TYR A C 1
ATOM 1478 O O . TYR A 1 182 ? -14.368 -3.940 6.773 1.00 96.88 182 TYR A O 1
ATOM 1486 N N . ARG A 1 183 ? -14.458 -5.733 5.418 1.00 94.25 183 ARG A N 1
ATOM 1487 C CA . ARG A 1 183 ? -15.814 -5.453 4.935 1.00 94.25 183 ARG A CA 1
ATOM 1488 C C . ARG A 1 183 ? -16.792 -5.481 6.107 1.00 94.25 183 ARG A C 1
ATOM 1490 O O . ARG A 1 183 ? -16.666 -6.298 7.020 1.00 94.25 183 ARG A O 1
ATOM 1497 N N . LYS A 1 184 ? -17.799 -4.610 6.069 1.00 92.31 184 LYS A N 1
ATOM 1498 C CA . LYS A 1 184 ? -18.837 -4.563 7.105 1.00 92.31 184 LYS A CA 1
ATOM 1499 C C . LYS A 1 184 ? -19.495 -5.936 7.290 1.00 92.31 184 LYS A C 1
ATOM 1501 O O . LYS A 1 184 ? -19.894 -6.572 6.319 1.00 92.31 184 LYS A O 1
ATOM 1506 N N . GLY A 1 185 ? -19.601 -6.380 8.542 1.00 91.06 185 GLY A N 1
ATOM 1507 C CA . GLY A 1 185 ? -20.159 -7.687 8.904 1.00 91.06 185 GLY A CA 1
ATOM 1508 C C . GLY A 1 185 ? -19.188 -8.869 8.793 1.00 91.06 185 GLY A C 1
ATOM 1509 O O . GLY A 1 185 ? -19.525 -9.953 9.266 1.00 91.06 185 GLY A O 1
ATOM 1510 N N . VAL A 1 186 ? -17.987 -8.683 8.236 1.00 93.62 186 VAL A N 1
ATOM 1511 C CA . VAL A 1 186 ? -16.943 -9.717 8.226 1.00 93.62 186 VAL A CA 1
ATOM 1512 C C . VAL A 1 186 ? -16.119 -9.625 9.507 1.00 93.62 186 VAL A C 1
ATOM 1514 O O . VAL A 1 186 ? -15.675 -8.545 9.897 1.00 93.62 186 VAL A O 1
ATOM 1517 N N . LYS A 1 187 ? -15.920 -10.771 10.162 1.00 89.69 187 LYS A N 1
ATOM 1518 C CA . LYS A 1 187 ? -15.090 -10.896 11.363 1.00 89.69 187 LYS A CA 1
ATOM 1519 C C . LYS A 1 187 ? -13.698 -11.433 11.005 1.00 89.69 187 LYS A C 1
ATOM 1521 O O . LYS A 1 187 ? -13.592 -12.204 10.050 1.00 89.69 187 LYS A O 1
ATOM 1526 N N . PRO A 1 188 ? -12.657 -11.063 11.766 1.00 87.69 188 PRO A N 1
ATOM 1527 C CA . PRO A 1 188 ? -11.377 -11.751 11.733 1.00 87.69 188 PRO A CA 1
ATOM 1528 C C . PRO A 1 188 ? -11.553 -13.241 12.039 1.00 87.69 188 PRO A C 1
ATOM 1530 O O . PRO A 1 188 ? -12.436 -13.603 12.822 1.00 87.69 188 PRO A O 1
ATOM 1533 N N . TYR A 1 189 ? -10.733 -14.070 11.398 1.00 76.25 189 TYR A N 1
ATOM 1534 C CA . TYR A 1 189 ? -10.660 -15.510 11.649 1.00 76.25 189 TYR A CA 1
ATOM 1535 C C . TYR A 1 189 ? -9.762 -15.819 12.843 1.00 76.25 189 TYR A C 1
ATOM 1537 O O . TYR A 1 189 ? -8.767 -15.081 13.021 1.00 76.25 189 TYR A O 1
#

pLDDT: mean 89.31, std 11.84, range [44.62, 98.69]

Secondary structure (DSSP, 8-state):
-PPP-EEE-BT-SEEEETTEEEE-SS-BEEETTEEE--HHHHHHHTTEEEEEETTTTEEEEEETTS-----BTTEEEETTEEEETT-SSEEEE-SS-SSEEEEEEEETTSS-HHHHHHHHHHHHHHHS-HHHHHHHHHHHHH--STTPPPPPEEEEETTTTEEEEE---TTTSTTEEEEEEEPTTPPP-

Sequence (189 aa):
MNETTLVLFIGKKEYELNGQKKQMDTEALLIEGRTFVPARYVAEAFGATVSWRAEIRTVYIETVKTGKVEYDGDTREVAGFIVPKDIDLAVAGERESPSYEVTFTISFLRKNVEKQKDDMEKILLQRLSEDTVKEIMSLVRSKVKDTDVIEERYFYDEKTGQYMYMPKSWPIRGSTITLYIYRKGVKPY

Organism: NCBI:txid1294263